Protein 3R1M (pdb70)

GO terms:
  GO:0042132 fructose 1,6-bisphosphate 1-phosphatase activity (F, EXP)
  GO:0004332 fructose-bisphosphate aldolase activity (F, EXP)
  GO:0000287 magnesium ion binding (F, IDA)
  GO:0042132 fructose 1,6-bisphosphate 1-phosphatase activity (F, IDA)
  GO:0004332 fructose-bisphosphate aldolase activity (F, IDA)
  GO:0006094 gluconeogenesis (P, IDA)

Radius of gyration: 19.5 Å; Cα contacts (8 Å, |Δi|>4): 869; chains: 1; bounding box: 44×58×61 Å

Nearest PDB structures (foldseek):
  3r1m-assembly1_A  TM=1.003E+00  e=3.500E-83  Sulfurisphaera tokodaii str. 7
  1umg-assembly1_A  TM=9.492E-01  e=1.542E-72  Sulfurisphaera tokodaii str. 7
  3t2e-assembly1_A  TM=9.556E-01  e=8.707E-57  Pyrobac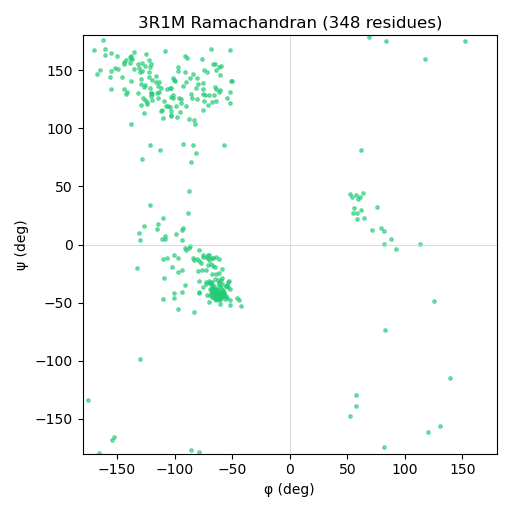ulum neutrophilum V24Sta
  3t2g-assembly1_A  TM=9.507E-01  e=6.247E-56  Pyrobaculum neutrophilum V24Sta
  3t2d-assembly1_A  TM=9.354E-01  e=4.214E-55  Pyrobaculum neutrophilum V24Sta

InterPro domains:
  IPR002803 Fructose-1,6-bisphosphatase, class V [MF_02067] (1-362)
  IPR002803 Fructose-1,6-bisphosphatase, class V [NF041126] (2-357)
  IPR002803 Fructose-1,6-bisphosphatase, class V [PF01950] (2-362)
  IPR002803 Fructose-1,6-bisphosphatase, class V [PIRSF015647] (1-371)
  IPR002803 Fructose-1,6-bisphosphatase, class V [PTHR38341] (1-368)
  IPR036076 Fructose-1,6-bisphosphatase, class V superfamily [SSF111249] (2-362)

Organism: Sulfurisphaera tokodaii (strain DSM 16993 / JCM 10545 / NBRC 100140 / 7) (NCBI:txid273063)

Sequence (356 aa):
MKTTISVIKADIGSLAGHHIVHPDTMAAANKVLASSAKEQGIILDYYITHVGDDLQLIMTHTRGELDTKVHETAWNAFKEAAKVAKDLGLYAAGQDLLSDSFSGNVRGLGPGVAEMEIEEERASEPIAIFMADKTEEPGAYNLPLYKMFADPFNTPGLVIDPTMHGGFKFEVLDVYQGEAVMLSSAPQEIYDLLALIGTPARYVIRRVYRNEDNLLAAVVSIERLNLIAGKYVGKDDPVMIVRLQHGLPALGEALEAFAFPHLVPGWMRGSHYGPLMPVSQRDAKATRFDGPPRLLGLGFNVKNGRLVGPTDLFDDPAFDETRRLANIVADYMRRHGPFMPHRLEPTEMEYTTLPLRFKK

B-factor: mean 19.35, std 9.27, range [8.63, 64.34]

Solvent-accessible surface area: 15408 Å² total; per-residue (Å²): 233,110,12,0,0,0,0,0,1,0,3,0,0,0,85,95,21,38,51,41,2,40,87,70,0,37,46,10,0,62,137,31,0,42,51,3,92,158,121,50,26,1,77,17,42,72,28,8,18,0,0,3,0,0,0,0,0,0,0,0,86,88,10,75,70,21,67,95,0,0,71,12,0,9,68,0,0,72,86,0,12,125,39,0,147,105,76,64,17,117,31,34,19,29,2,20,67,31,139,76,31,89,38,34,0,110,41,25,5,0,5,11,0,14,0,64,5,126,42,42,109,52,1,21,1,0,0,0,0,0,0,2,0,18,0,4,3,1,4,72,0,0,26,29,0,1,8,31,65,195,10,0,63,7,24,97,129,45,119,77,4,132,44,5,0,51,0,18,2,16,19,20,91,114,58,121,52,69,83,17,25,4,84,142,62,38,180,87,1,71,80,45,5,59,70,46,16,70,42,0,1,40,59,0,51,28,38,142,77,90,42,24,0,0,6,2,3,34,20,11,5,14,60,62,37,58,123,64,37,5,12,12,6,2,0,0,0,0,4,3,70,93,6,4,0,33,61,48,23,0,21,90,0,2,40,112,5,15,82,1,16,0,0,35,174,7,7,17,53,0,0,2,11,1,1,3,47,152,49,0,66,4,66,113,47,40,0,5,0,20,0,0,0,3,6,9,62,5,124,118,0,155,14,67,51,44,78,41,16,0,66,61,105,80,15,65,109,12,39,127,72,0,81,104,35,1,63,136,9,52,208,52,19,102,141,92,88,0,51,6,44,83,97,9,13,121,60,24,107,104,79,188,275,217,194,251

Secondary structure (DSSP, 8-state):
--EEEEEEEE---BBTTTTB--HHHHHHHHHHHHHHHHTTS-SEEEEEEETTEEEEEEEESS-TT-HHHHHHHHHHHHHHHHHHHHTT-BTTTTT--SSS--S-STTTS-EEEEEEE---SS-EEEEEEEESS-GGGGHHHHHHHHH-TTT-THHHH-TTTTT-EEEEEEETTTTEEEEEETTTTHHHHHHHHTSTTTEEEEEEEETTT--EEEEE----HHHHHTS--S----EEEEE-STTS--HHHHHHTTSS--EEEESGGG-EEEE-EEE-STT-S--GGG-S-EEEEEEEEEETTEEEEEEESS-SGGGHHHHHHHHHHHHHHHTTTT-TTTBPPHHHHTTSSTT-----

Foldseek 3Di:
DWKKKKKKKAQQFAAPPQWAQDVVLQVLLVVLVVVCCVVQVFVEWDWAAFARMTIIITMHQQDPQRQVVQVSNVVSSVRSLVVCVVVVGGCGHLQQQDPDDDSGCFLRRMWMWMDIGHQDVWWKKKKKWKFFFAQLVCVQLVCQQFANCVLFVCCVPPPLQVQTKWFWKAQLVVGDTDIDTPPVCVVVSCVASVVSVGIHGAWMARPPPRHTFKGKTHRACCVSVVADSAHSTMMMMGIADPNGGHPRSSVSSPLAFDWGAGQAPSWFTATEAEDFSVPSTADVSRDPMYMWMWMFIADPSYTHDTDGPCHDVSNVVNNVVRVVRRVVLCVCPCDPPGTPDPVSCVRYCVVVPDDD

Structure (mmCIF, N/CA/C/O backbone):
data_3R1M
#
_entry.id   3R1M
#
_cell.length_a   112.543
_cell.length_b   112.543
_cell.length_c   153.608
_cell.angle_alpha   90.00
_cell.angle_beta   90.00
_cell.angle_gamma   90.00
#
_symmetry.space_group_name_H-M   'I 4 2 2'
#
loop_
_entity.id
_entity.type
_entity.pdbx_description
1 polymer 'Putative uncharacterized protein ST0318'
2 non-polymer 1,3-DIHYDROXYACETONEPHOSPHATE
3 non-polymer 'MAGNESIUM ION'
4 non-polymer (4S)-2-METHYL-2,4-PENTANEDIOL
5 water water
#
loop_
_atom_site.group_PDB
_atom_site.id
_atom_site.type_symbol
_atom_site.label_atom_id
_atom_site.label_alt_id
_atom_site.label_comp_id
_atom_site.label_asym_id
_atom_site.label_entity_id
_atom_site.label_seq_id
_atom_site.pdbx_PDB_ins_code
_atom_site.Cartn_x
_atom_site.Cartn_y
_atom_site.Cartn_z
_atom_site.occupancy
_atom_site.B_iso_or_equiv
_atom_site.auth_seq_id
_atom_site.auth_comp_id
_atom_site.auth_asym_id
_atom_site.auth_atom_id
_atom_site.pdbx_PDB_model_num
ATOM 1 N N . MET A 1 2 ? 24.078 25.753 34.818 1.00 26.66 2 MET A N 1
ATOM 2 C CA . MET A 1 2 ? 24.695 27.006 35.394 1.00 26.68 2 MET A CA 1
ATOM 3 C C . MET A 1 2 ? 25.512 27.752 34.350 1.00 25.88 2 MET A C 1
ATOM 4 O O . MET A 1 2 ? 26.467 27.233 33.776 1.00 26.57 2 MET A O 1
ATOM 9 N N . LYS A 1 3 ? 25.138 28.988 34.114 1.00 24.67 3 LYS A N 1
ATOM 10 C CA . LYS A 1 3 ? 25.755 29.676 33.007 1.00 22.96 3 LYS A CA 1
ATOM 11 C C . LYS A 1 3 ? 26.363 30.960 33.512 1.00 21.97 3 LYS A C 1
ATOM 12 O O . LYS A 1 3 ? 26.047 31.411 34.606 1.00 22.21 3 LYS A O 1
ATOM 18 N N . THR A 1 4 ? 27.246 31.549 32.700 1.00 19.02 4 THR A N 1
ATOM 19 C CA . THR A 1 4 ? 27.818 32.853 32.994 1.00 17.78 4 THR A CA 1
ATOM 20 C C . THR A 1 4 ? 27.298 33.776 31.904 1.00 15.84 4 THR A C 1
ATOM 21 O O . THR A 1 4 ? 27.259 33.374 30.752 1.00 16.17 4 THR A O 1
ATOM 25 N N . THR A 1 5 ? 26.875 34.964 32.298 1.00 15.34 5 THR A N 1
ATOM 26 C CA . THR A 1 5 ? 26.488 35.978 31.321 1.00 15.34 5 THR A CA 1
ATOM 27 C C . THR A 1 5 ? 27.577 37.052 31.291 1.00 14.93 5 THR A C 1
ATOM 28 O O . THR A 1 5 ? 28.050 37.516 32.318 1.00 14.90 5 THR A O 1
ATOM 32 N N . ILE A 1 6 ? 27.966 37.414 30.065 1.00 14.43 6 ILE A N 1
ATOM 33 C CA . ILE A 1 6 ? 28.868 38.538 29.835 1.00 14.25 6 ILE A CA 1
ATOM 34 C C . ILE A 1 6 ? 28.001 39.653 29.275 1.00 13.37 6 ILE A C 1
ATOM 35 O O . ILE A 1 6 ? 27.350 39.446 28.246 1.00 14.72 6 ILE A O 1
ATOM 40 N N . SER A 1 7 ? 27.944 40.776 29.982 1.00 13.22 7 SER A N 1
ATOM 41 C CA . SER A 1 7 ? 27.134 41.912 29.544 1.00 13.94 7 SER A CA 1
ATOM 42 C C . SER A 1 7 ? 28.008 43.130 29.332 1.00 13.37 7 SER A C 1
ATOM 43 O O . SER A 1 7 ? 28.719 43.537 30.238 1.00 14.75 7 SER A O 1
ATOM 46 N N . VAL A 1 8 ? 27.959 43.720 28.135 1.00 13.25 8 VAL A N 1
ATOM 47 C CA . VAL A 1 8 ? 28.586 44.998 27.938 1.00 13.41 8 VAL A CA 1
ATOM 48 C C . VAL A 1 8 ? 27.471 46.014 27.718 1.00 13.24 8 VAL A C 1
ATOM 49 O O . VAL A 1 8 ? 26.713 45.914 26.759 1.00 13.62 8 VAL A O 1
ATOM 53 N N . ILE A 1 9 ? 27.358 46.942 28.654 1.00 13.05 9 ILE A N 1
ATOM 54 C CA . ILE A 1 9 ? 26.358 47.998 28.568 1.00 13.42 9 ILE A CA 1
ATOM 55 C C . ILE A 1 9 ? 27.121 49.314 28.562 1.00 13.13 9 ILE A C 1
ATOM 56 O O . ILE A 1 9 ? 27.993 49.536 29.404 1.00 12.46 9 ILE A O 1
ATOM 61 N N . LYS A 1 10 ? 26.784 50.176 27.598 1.00 13.37 10 LYS A N 1
ATOM 62 C CA . LYS A 1 10 ? 27.538 51.423 27.438 1.00 13.55 10 LYS A CA 1
ATOM 63 C C . LYS A 1 10 ? 26.603 52.602 27.177 1.00 12.71 10 LYS A C 1
ATOM 64 O O . LYS A 1 10 ? 25.463 52.431 26.735 1.00 13.59 10 LYS A O 1
ATOM 70 N N . ALA A 1 11 ? 27.112 53.802 27.437 1.00 13.14 11 ALA A N 1
ATOM 71 C CA . ALA A 1 11 ? 26.331 55.004 27.218 1.00 12.68 11 ALA A CA 1
ATOM 72 C C . ALA A 1 11 ? 27.245 56.204 27.225 1.00 13.09 11 ALA A C 1
ATOM 73 O O . ALA A 1 11 ? 28.234 56.219 27.938 1.00 13.77 11 ALA A O 1
ATOM 75 N N . ASP A 1 12 ? 26.851 57.227 26.477 1.00 13.78 12 ASP A N 1
ATOM 76 C CA . ASP A 1 12 ? 27.519 58.516 26.512 1.00 14.10 12 ASP A CA 1
ATOM 77 C C . ASP A 1 12 ? 26.811 59.315 27.592 1.00 15.05 12 ASP A C 1
ATOM 78 O O . ASP A 1 12 ? 25.599 59.550 27.475 1.00 15.71 12 ASP A O 1
ATOM 83 N N . ILE A 1 13 ? 27.556 59.705 28.618 1.00 13.94 13 ILE A N 1
ATOM 84 C CA . ILE A 1 13 ? 26.974 60.516 29.698 1.00 14.33 13 ILE A CA 1
ATOM 85 C C . ILE A 1 13 ? 27.588 61.918 29.758 1.00 14.67 13 ILE A C 1
ATOM 86 O O . ILE A 1 13 ? 27.445 62.660 30.742 1.00 15.63 13 ILE A O 1
ATOM 91 N N . GLY A 1 14 ? 28.242 62.303 28.661 1.00 14.56 14 GLY A N 1
ATOM 92 C CA . GLY A 1 14 ? 28.889 63.624 28.588 1.00 15.41 14 GLY A CA 1
ATOM 93 C C . GLY A 1 14 ? 30.395 63.481 28.422 1.00 14.68 14 GLY A C 1
ATOM 94 O O . GLY A 1 14 ? 30.973 62.447 28.749 1.00 14.72 14 GLY A O 1
ATOM 95 N N . SER A 1 15 ? 31.046 64.537 27.940 1.00 14.74 15 SER A N 1
ATOM 96 C CA . SER A 1 15 ? 32.463 64.414 27.618 1.00 13.83 15 SER A CA 1
ATOM 97 C C . SER A 1 15 ? 33.160 65.782 27.665 1.00 13.10 15 SER A C 1
ATOM 98 O O . SER A 1 15 ? 32.518 66.827 27.650 1.00 13.22 15 SER A O 1
ATOM 101 N N . LEU A 1 16 ? 34.479 65.740 27.702 1.00 13.00 16 LEU A N 1
ATOM 102 C CA . LEU A 1 16 ? 35.275 66.949 27.795 1.00 13.01 16 LEU A CA 1
ATOM 103 C C . LEU A 1 16 ? 35.539 67.568 26.420 1.00 13.45 16 LEU A C 1
ATOM 104 O O . LEU A 1 16 ? 36.001 66.866 25.505 1.00 14.72 16 LEU A O 1
ATOM 109 N N . ALA A 1 17 ? 35.269 68.871 26.303 1.00 13.56 17 ALA A N 1
ATOM 110 C CA . ALA A 1 17 ? 35.661 69.704 25.146 1.00 14.47 17 ALA A CA 1
ATOM 111 C C . ALA A 1 17 ? 34.909 69.455 23.854 1.00 14.61 17 ALA A C 1
ATOM 112 O O . ALA A 1 17 ? 35.283 69.991 22.817 1.00 16.85 17 ALA A O 1
ATOM 114 N N . GLY A 1 18 ? 33.800 68.712 23.928 1.00 13.33 18 GLY A N 1
ATOM 115 C CA . GLY A 1 18 ? 33.081 68.260 22.762 1.00 14.62 18 GLY A CA 1
ATOM 116 C C . GLY A 1 18 ? 32.842 66.783 22.930 1.00 14.32 18 GLY A C 1
ATOM 117 O O . GLY A 1 18 ? 32.848 66.284 24.058 1.00 14.39 18 GLY A O 1
ATOM 118 N N . HIS A 1 19 ? 32.645 66.079 21.822 1.00 12.94 19 HIS A N 1
ATOM 119 C CA . HIS A 1 19 ? 32.356 64.630 21.864 1.00 12.94 19 HIS A CA 1
ATOM 120 C C . HIS A 1 19 ? 33.675 63.830 21.879 1.00 12.24 19 HIS A C 1
ATOM 121 O O . HIS A 1 19 ? 33.846 62.847 21.142 1.00 14.92 19 HIS A O 1
ATOM 128 N N . HIS A 1 20 ? 34.606 64.260 22.711 1.00 12.24 20 HIS A N 1
ATOM 129 C CA . HIS A 1 20 ? 36.007 63.875 22.578 1.00 12.43 20 HIS A CA 1
ATOM 130 C C . HIS A 1 20 ? 36.423 62.708 23.468 1.00 12.85 20 HIS A C 1
ATOM 131 O O . HIS A 1 20 ? 36.958 61.699 22.982 1.00 11.75 20 HIS A O 1
ATOM 138 N N . ILE A 1 21 ? 36.209 62.831 24.776 1.00 12.58 21 ILE A N 1
ATOM 139 C CA . ILE A 1 21 ? 36.674 61.809 25.710 1.00 12.91 21 ILE A CA 1
ATOM 140 C C . ILE A 1 21 ? 35.847 61.848 26.997 1.00 13.46 21 ILE A C 1
ATOM 141 O O . ILE A 1 21 ? 35.399 62.916 27.427 1.00 13.75 21 ILE A O 1
ATOM 146 N N . VAL A 1 22 ? 35.621 60.657 27.550 1.00 12.46 22 VAL A N 1
ATOM 147 C CA . VAL A 1 22 ? 35.044 60.505 28.888 1.00 13.49 22 VAL A CA 1
ATOM 148 C C . VAL A 1 22 ? 35.999 61.083 29.928 1.00 14.29 22 VAL A C 1
ATOM 149 O O . VAL A 1 22 ? 37.196 60.828 29.904 1.00 15.17 22 VAL A O 1
ATOM 153 N N . HIS A 1 23 ? 35.465 61.880 30.860 1.00 14.52 23 HIS A N 1
ATOM 154 C CA . HIS A 1 23 ? 36.268 62.414 31.952 1.00 15.50 23 HIS A CA 1
ATOM 155 C C . HIS A 1 23 ? 36.418 61.367 33.052 1.00 16.17 23 HIS A C 1
ATOM 156 O O . HIS A 1 23 ? 35.434 60.709 33.415 1.00 16.24 23 HIS A O 1
ATOM 163 N N . PRO A 1 24 ? 37.628 61.191 33.577 1.00 16.95 24 PRO A N 1
ATOM 164 C CA . PRO A 1 24 ? 37.865 60.167 34.597 1.00 17.35 24 PRO A CA 1
ATOM 165 C C . PRO A 1 24 ? 36.939 60.250 35.821 1.00 17.68 24 PRO A C 1
ATOM 166 O O . PRO A 1 24 ? 36.579 59.201 36.366 1.00 16.97 24 PRO A O 1
ATOM 170 N N . ASP A 1 25 ? 36.563 61.455 36.247 1.00 17.00 25 ASP A N 1
ATOM 171 C CA . ASP A 1 25 ? 35.717 61.560 37.459 1.00 17.33 25 ASP A CA 1
ATOM 172 C C . ASP A 1 25 ? 34.371 60.874 37.228 1.00 17.51 25 ASP A C 1
ATOM 173 O O . ASP A 1 25 ? 33.746 60.375 38.183 1.00 17.77 25 ASP A O 1
ATOM 178 N N . THR A 1 26 ? 33.879 60.869 35.987 1.00 16.02 26 THR A N 1
ATOM 179 C CA . THR A 1 26 ? 32.603 60.209 35.694 1.00 16.39 26 THR A CA 1
ATOM 180 C C . THR A 1 26 ? 32.738 58.686 35.734 1.00 17.09 26 THR A C 1
ATOM 181 O O . THR A 1 26 ? 31.802 57.989 36.139 1.00 16.76 26 THR A O 1
ATOM 185 N N . MET A 1 27 ? 33.893 58.160 35.320 1.00 16.49 27 MET A N 1
ATOM 186 C CA . MET A 1 27 ? 34.161 56.730 35.443 1.00 17.77 27 MET A CA 1
ATOM 187 C C . MET A 1 27 ? 34.263 56.307 36.904 1.00 17.91 27 MET A C 1
ATOM 188 O O . MET A 1 27 ? 33.795 55.227 37.257 1.00 17.84 27 MET A O 1
ATOM 193 N N . ALA A 1 28 ? 34.843 57.164 37.739 1.00 17.76 28 ALA A N 1
ATOM 194 C CA . ALA A 1 28 ? 34.985 56.844 39.163 1.00 17.56 28 ALA A CA 1
ATOM 195 C C . ALA A 1 28 ? 33.595 56.764 39.787 1.00 17.13 28 ALA A C 1
ATOM 196 O O . ALA A 1 28 ? 33.335 55.897 40.640 1.00 18.04 28 ALA A O 1
ATOM 198 N N . ALA A 1 29 ? 32.679 57.609 39.327 1.00 17.27 29 ALA A N 1
ATOM 199 C CA . ALA A 1 29 ? 31.294 57.557 39.838 1.00 17.27 29 ALA A CA 1
ATOM 200 C C . ALA A 1 29 ? 30.601 56.262 39.458 1.00 17.77 29 ALA A C 1
ATOM 201 O O . ALA A 1 29 ? 29.908 55.645 40.285 1.00 18.19 29 ALA A O 1
ATOM 203 N N . ALA A 1 30 ? 30.757 55.818 38.209 1.00 16.40 30 ALA A N 1
ATOM 204 C CA . ALA A 1 30 ? 30.202 54.565 37.758 1.00 17.06 30 ALA A CA 1
ATOM 205 C C . ALA A 1 30 ? 30.807 53.408 38.517 1.00 17.51 30 ALA A C 1
ATOM 206 O O . ALA A 1 30 ? 30.109 52.432 38.853 1.00 18.23 30 ALA A O 1
ATOM 208 N N . ASN A 1 31 ? 32.110 53.498 38.771 1.00 18.06 31 ASN A N 1
ATOM 209 C CA . ASN A 1 31 ? 32.821 52.471 39.507 1.00 19.39 31 ASN A CA 1
ATOM 210 C C . ASN A 1 31 ? 32.235 52.225 40.894 1.00 20.02 31 ASN A C 1
ATOM 211 O O . ASN A 1 31 ? 32.155 51.082 41.332 1.00 19.92 31 ASN A O 1
ATOM 216 N N . LYS A 1 32 ? 31.862 53.303 41.581 1.00 20.73 32 LYS A N 1
ATOM 217 C CA . LYS A 1 32 ? 31.291 53.152 42.924 1.00 21.60 32 LYS A CA 1
ATOM 218 C C . LYS A 1 32 ? 30.048 52.293 42.879 1.00 20.96 32 LYS A C 1
ATOM 219 O O . LYS A 1 32 ? 29.864 51.399 43.709 1.00 21.69 32 LYS A O 1
ATOM 225 N N . VAL A 1 33 ? 29.194 52.533 41.897 1.00 20.04 33 VAL A N 1
ATOM 226 C CA . VAL A 1 33 ? 27.979 51.740 41.736 1.00 18.89 33 VAL A CA 1
ATOM 227 C C . VAL A 1 33 ? 28.287 50.281 41.432 1.00 19.47 33 VAL A C 1
ATOM 228 O O . VAL A 1 33 ? 27.703 49.374 42.019 1.00 19.55 33 VAL A O 1
ATOM 232 N N . LEU A 1 34 ? 29.182 50.021 40.491 1.00 19.02 34 LEU A N 1
ATOM 233 C CA . LEU A 1 34 ? 29.472 48.644 40.179 1.00 18.35 34 LEU A CA 1
ATOM 234 C C . LEU A 1 34 ? 30.210 47.933 41.320 1.00 17.93 34 LEU A C 1
ATOM 235 O O . LEU A 1 34 ? 30.011 46.733 41.516 1.00 18.87 34 LEU A O 1
ATOM 240 N N . ALA A 1 35 ? 31.045 48.666 42.045 1.00 19.20 35 ALA A N 1
ATOM 241 C CA . ALA A 1 35 ? 31.735 48.103 43.211 1.00 19.86 35 ALA A CA 1
ATOM 242 C C . ALA A 1 35 ? 30.698 47.613 44.209 1.00 20.55 35 ALA A C 1
ATOM 243 O O . ALA A 1 35 ? 30.802 46.508 44.722 1.00 21.03 35 ALA A O 1
ATOM 245 N N . SER A 1 36 ? 29.675 48.419 44.451 1.00 21.80 36 SER A N 1
ATOM 246 C CA A SER A 1 36 ? 28.610 48.021 45.373 0.50 22.03 36 SER A CA 1
ATOM 247 C CA B SER A 1 36 ? 28.621 48.015 45.373 0.50 22.34 36 SER A CA 1
ATOM 248 C C . SER A 1 36 ? 27.857 46.798 44.855 1.00 22.55 36 SER A C 1
ATOM 249 O O . SER A 1 36 ? 27.598 45.852 45.602 1.00 22.22 36 SER A O 1
ATOM 254 N N . ALA A 1 37 ? 27.512 46.795 43.564 1.00 21.64 37 ALA A N 1
ATOM 255 C CA . ALA A 1 37 ? 26.811 45.662 42.977 1.00 21.74 37 ALA A CA 1
ATOM 256 C C . ALA A 1 37 ? 27.626 44.378 43.112 1.00 21.99 37 ALA A C 1
ATOM 257 O O . ALA A 1 37 ? 27.056 43.293 43.308 1.00 22.08 37 ALA A O 1
ATOM 259 N N . LYS A 1 38 ? 28.950 44.487 42.965 1.00 21.76 38 LYS A N 1
ATOM 260 C CA . LYS A 1 38 ? 29.829 43.324 43.068 1.00 22.14 38 LYS A CA 1
ATOM 261 C C . LYS A 1 38 ? 29.868 42.836 44.524 1.00 23.72 38 LYS A C 1
ATOM 262 O O . LYS A 1 38 ? 29.771 41.636 44.781 1.00 23.37 38 LYS A O 1
ATOM 268 N N . GLU A 1 39 ? 29.976 43.778 45.454 1.00 25.02 39 GLU A N 1
ATOM 269 C CA . GLU A 1 39 ? 29.956 43.444 46.883 1.00 27.48 39 GLU A CA 1
ATOM 270 C C . GLU A 1 39 ? 28.655 42.732 47.264 1.00 28.00 39 GLU A C 1
ATOM 271 O O . GLU A 1 39 ? 28.669 41.768 48.030 1.00 28.89 39 GLU A O 1
ATOM 277 N N . GLN A 1 40 ? 27.536 43.181 46.705 1.00 28.40 40 GLN A N 1
ATOM 278 C CA . GLN A 1 40 ? 26.233 42.571 46.975 1.00 28.42 40 GLN A CA 1
ATOM 279 C C . GLN A 1 40 ? 26.007 41.237 46.268 1.00 28.08 40 GLN A C 1
ATOM 280 O O . GLN A 1 40 ? 25.033 40.534 46.543 1.00 29.27 40 GLN A O 1
ATOM 286 N N . GLY A 1 41 ? 26.896 40.871 45.359 1.00 26.37 41 GLY A N 1
ATOM 287 C CA . GLY A 1 41 ? 26.722 39.630 44.631 1.00 24.74 41 GLY A CA 1
ATOM 288 C C . GLY A 1 41 ? 25.778 39.702 43.444 1.00 23.53 41 GLY A C 1
ATOM 289 O O . GLY A 1 41 ? 25.426 38.677 42.893 1.00 23.49 41 GLY A O 1
ATOM 290 N N . ILE A 1 42 ? 25.383 40.914 43.031 1.00 22.21 42 ILE A N 1
ATOM 291 C CA . ILE A 1 42 ? 24.552 41.084 41.831 1.00 21.53 42 ILE A CA 1
ATOM 292 C C . ILE A 1 42 ? 25.343 40.703 40.581 1.00 19.80 42 ILE A C 1
ATOM 293 O O . ILE A 1 42 ? 24.837 40.024 39.681 1.00 19.04 42 ILE A O 1
ATOM 298 N N . ILE A 1 43 ? 26.580 41.192 40.530 1.00 19.90 43 ILE A N 1
ATOM 299 C CA . ILE A 1 43 ? 27.514 40.803 39.489 1.00 18.53 43 ILE A CA 1
ATOM 300 C C . ILE A 1 43 ? 28.741 40.182 40.132 1.00 18.58 43 ILE A C 1
ATOM 301 O O . ILE A 1 43 ? 29.034 40.452 41.304 1.00 19.76 43 ILE A O 1
ATOM 306 N N . LEU A 1 44 ? 29.429 39.344 39.378 1.00 17.53 44 LEU A N 1
ATOM 307 C CA . LEU A 1 44 ? 30.600 38.617 39.846 1.00 17.69 44 LEU A CA 1
ATOM 308 C C . LEU A 1 44 ? 31.892 39.400 39.586 1.00 17.23 44 LEU A C 1
ATOM 309 O O . LEU A 1 44 ? 32.818 39.373 40.384 1.00 18.41 44 LEU A O 1
ATOM 314 N N . ASP A 1 45 ? 31.940 40.124 38.472 1.00 16.38 45 ASP A N 1
ATOM 315 C CA . ASP A 1 45 ? 33.133 40.927 38.197 1.00 15.01 45 ASP A CA 1
ATOM 316 C C . ASP A 1 45 ? 32.789 42.012 37.175 1.00 14.69 45 ASP A C 1
ATOM 317 O O . ASP A 1 45 ? 31.725 41.995 36.567 1.00 14.22 45 ASP A O 1
ATOM 322 N N . TYR A 1 46 ? 33.686 42.982 36.995 1.00 14.60 46 TYR A N 1
ATOM 323 C CA . TYR A 1 46 ? 33.419 44.016 36.000 1.00 14.36 46 TYR A CA 1
ATOM 324 C C . TYR A 1 46 ? 34.724 44.679 35.642 1.00 14.90 46 TYR A C 1
ATOM 325 O O . TYR A 1 46 ? 35.722 44.537 36.355 1.00 15.20 46 TYR A O 1
ATOM 334 N N . TYR A 1 47 ? 34.697 45.384 34.500 1.00 14.37 47 TYR A N 1
ATOM 335 C CA . TYR A 1 47 ? 35.798 46.250 34.067 1.00 13.49 47 TYR A CA 1
ATOM 336 C C . TYR A 1 47 ? 35.133 47.477 33.447 1.00 13.09 47 TYR A C 1
ATOM 337 O O . TYR A 1 47 ? 34.203 47.332 32.638 1.00 13.74 47 TYR A O 1
ATOM 346 N N . ILE A 1 48 ? 35.582 48.661 33.850 1.00 12.87 48 ILE A N 1
ATOM 347 C CA . ILE A 1 48 ? 35.039 49.922 33.325 1.00 13.83 48 ILE A CA 1
ATOM 348 C C . ILE A 1 48 ? 36.110 50.600 32.476 1.00 13.22 48 ILE A C 1
ATOM 349 O O . ILE A 1 48 ? 37.273 50.725 32.880 1.00 13.94 48 ILE A O 1
ATOM 354 N N . THR A 1 49 ? 35.688 51.073 31.307 1.00 12.90 49 THR A N 1
ATOM 355 C CA . THR A 1 49 ? 36.600 51.881 30.503 1.00 12.63 49 THR A CA 1
ATOM 356 C C . THR A 1 49 ? 35.791 52.831 29.624 1.00 13.55 49 THR A C 1
ATOM 357 O O . THR A 1 49 ? 34.601 53.044 29.883 1.00 12.77 49 THR A O 1
ATOM 361 N N . HIS A 1 50 ? 36.431 53.434 28.613 1.00 13.08 50 HIS A N 1
ATOM 362 C CA . HIS A 1 50 ? 35.702 54.254 27.656 1.00 12.44 50 HIS A CA 1
ATOM 363 C C . HIS A 1 50 ? 36.324 54.025 26.274 1.00 12.33 50 HIS A C 1
ATOM 364 O O . HIS A 1 50 ? 37.474 53.590 26.158 1.00 12.23 50 HIS A O 1
ATOM 371 N N . VAL A 1 51 ? 35.545 54.333 25.247 1.00 11.58 51 VAL A N 1
ATOM 372 C CA . VAL A 1 51 ? 36.112 54.580 23.904 1.00 11.36 51 VAL A CA 1
ATOM 373 C C . VAL A 1 51 ? 35.520 55.921 23.470 1.00 11.61 51 VAL A C 1
ATOM 374 O O . VAL A 1 51 ? 34.294 56.093 23.388 1.00 11.63 51 VAL A O 1
ATOM 378 N N . GLY A 1 52 ? 36.382 56.905 23.216 1.00 10.91 52 GLY A N 1
ATOM 379 C CA . GLY A 1 52 ? 35.893 58.237 22.913 1.00 11.92 52 GLY A CA 1
ATOM 380 C C . GLY A 1 52 ? 35.018 58.735 24.060 1.00 12.15 52 GLY A C 1
ATOM 381 O O . GLY A 1 52 ? 35.437 58.693 25.223 1.00 12.75 52 GLY A O 1
ATOM 382 N N . ASP A 1 53 ? 33.825 59.212 23.725 1.00 12.86 53 ASP A N 1
ATOM 383 C CA . ASP A 1 53 ? 32.877 59.734 24.727 1.00 11.83 53 ASP A CA 1
ATOM 384 C C . ASP A 1 53 ? 31.887 58.683 25.249 1.00 13.00 53 ASP A C 1
ATOM 385 O O . ASP A 1 53 ? 30.919 59.047 25.918 1.00 14.14 53 ASP A O 1
ATOM 390 N N . ASP A 1 54 ? 32.165 57.407 24.995 1.00 12.53 54 ASP A N 1
ATOM 391 C CA . ASP A 1 54 ? 31.253 56.336 25.445 1.00 12.40 54 ASP A CA 1
ATOM 392 C C . ASP A 1 54 ? 31.813 55.557 26.604 1.00 13.28 54 ASP A C 1
ATOM 393 O O . ASP A 1 54 ? 32.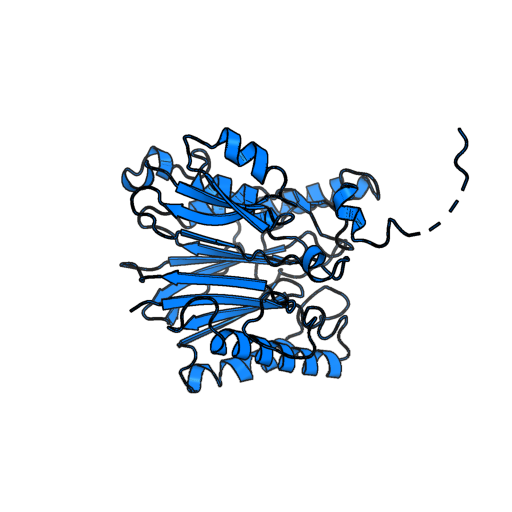867 54.922 26.518 1.00 12.61 54 ASP A O 1
ATOM 398 N N . LEU A 1 55 ? 31.063 55.608 27.709 1.00 13.41 55 LEU A N 1
ATOM 399 C CA . LEU A 1 55 ? 31.463 54.960 28.951 1.00 13.76 55 LEU A CA 1
ATOM 400 C C . LEU A 1 55 ? 31.014 53.482 28.905 1.00 13.04 55 LEU A C 1
ATOM 401 O O . LEU A 1 55 ? 29.837 53.178 28.659 1.00 13.94 55 LEU A O 1
ATOM 406 N N . GLN A 1 56 ? 31.965 52.570 29.125 1.00 11.51 56 GLN A N 1
ATOM 407 C CA . GLN A 1 56 ? 31.766 51.135 28.921 1.00 12.73 56 GLN A CA 1
ATOM 408 C C . GLN A 1 56 ? 31.713 50.377 30.248 1.00 12.51 56 GLN A C 1
ATOM 409 O O . GLN A 1 56 ? 32.654 50.455 31.050 1.00 13.87 56 GLN A O 1
ATOM 415 N N . LEU A 1 57 ? 30.611 49.648 30.456 1.00 12.61 57 LEU A N 1
ATOM 416 C CA . LEU A 1 57 ? 30.498 48.746 31.619 1.00 13.02 57 LEU A CA 1
ATOM 417 C C . LEU A 1 57 ? 30.531 47.284 31.157 1.00 12.84 57 LEU A C 1
ATOM 418 O O . LEU A 1 57 ? 29.565 46.801 30.550 1.00 13.97 57 LEU A O 1
ATOM 423 N N . ILE A 1 58 ? 31.633 46.584 31.435 1.00 13.16 58 ILE A N 1
ATOM 424 C CA . ILE A 1 58 ? 31.788 45.185 31.067 1.00 13.81 58 ILE A CA 1
ATOM 425 C C . ILE A 1 58 ? 31.569 44.372 32.358 1.00 13.73 58 ILE A C 1
ATOM 426 O O . ILE A 1 58 ? 32.297 44.540 33.324 1.00 14.60 58 ILE A O 1
ATOM 431 N N . MET A 1 59 ? 30.508 43.572 32.377 1.00 14.42 59 MET A N 1
ATOM 432 C CA . MET A 1 59 ? 30.116 42.873 33.623 1.00 14.69 59 MET A CA 1
ATOM 433 C C . MET A 1 59 ? 29.921 41.396 33.384 1.00 14.40 59 MET A C 1
ATOM 434 O O . MET A 1 59 ? 29.378 40.994 32.361 1.00 15.02 59 MET A O 1
ATOM 439 N N . THR A 1 60 ? 30.330 40.575 34.361 1.00 13.99 60 THR A N 1
ATOM 440 C CA . THR A 1 60 ? 29.997 39.159 34.317 1.00 14.75 60 THR A CA 1
ATOM 441 C C . THR A 1 60 ? 29.108 38.860 35.527 1.00 14.15 60 THR A C 1
ATOM 442 O O . THR A 1 60 ? 29.281 39.448 36.580 1.00 14.65 60 THR A O 1
ATOM 446 N N . HIS A 1 61 ? 28.168 37.958 35.306 1.00 14.78 61 HIS A N 1
ATOM 447 C CA . HIS A 1 61 ? 27.169 37.672 36.342 1.00 14.56 61 HIS A CA 1
ATOM 448 C C . HIS A 1 61 ? 26.459 36.387 35.993 1.00 15.09 61 HIS A C 1
ATOM 449 O O . HIS A 1 61 ? 26.756 35.741 35.007 1.00 14.56 61 HIS A O 1
ATOM 456 N N . THR A 1 62 ? 25.503 35.969 36.831 1.00 15.89 62 THR A N 1
ATOM 457 C CA . THR A 1 62 ? 24.789 34.731 36.544 1.00 16.15 62 THR A CA 1
ATOM 458 C C . THR A 1 62 ? 23.286 34.956 36.414 1.00 17.00 62 THR A C 1
ATOM 459 O O . THR A 1 62 ? 22.469 34.071 36.740 1.00 16.76 62 THR A O 1
ATOM 463 N N . ARG A 1 63 ? 22.918 36.116 35.894 1.00 15.92 63 ARG A N 1
ATOM 464 C CA . ARG A 1 63 ? 21.515 36.558 35.906 1.00 15.98 63 ARG A CA 1
ATOM 465 C C . ARG A 1 63 ? 20.860 36.589 34.526 1.00 15.96 63 ARG A C 1
ATOM 466 O O . ARG A 1 63 ? 19.721 37.012 34.396 1.00 16.71 63 ARG A O 1
ATOM 474 N N . GLY A 1 64 ? 21.574 36.130 33.497 1.00 16.22 64 GLY A N 1
ATOM 475 C CA . GLY A 1 64 ? 20.983 35.957 32.174 1.00 16.16 64 GLY A CA 1
ATOM 476 C C . GLY A 1 64 ? 20.963 37.234 31.348 1.00 16.02 64 GLY A C 1
ATOM 477 O O . GLY A 1 64 ? 21.282 38.300 31.847 1.00 16.24 64 GLY A O 1
ATOM 478 N N . GLU A 1 65 ? 20.527 37.101 30.105 1.00 16.72 65 GLU A N 1
ATOM 479 C CA . GLU A 1 65 ? 20.386 38.253 29.193 1.00 18.24 65 GLU A CA 1
ATOM 480 C C . GLU A 1 65 ? 19.160 39.094 29.577 1.00 19.41 65 GLU A C 1
ATOM 481 O O . GLU A 1 65 ? 18.165 38.560 30.120 1.00 19.95 65 GLU A O 1
ATOM 487 N N . LEU A 1 66 ? 19.217 40.400 29.320 1.00 19.55 66 LEU A N 1
ATOM 488 C CA . LEU A 1 66 ? 18.086 41.294 29.610 1.00 20.14 66 LEU A CA 1
ATOM 489 C C . LEU A 1 66 ? 17.588 41.153 31.056 1.00 20.09 66 LEU A C 1
ATOM 490 O O . LEU A 1 66 ? 16.363 41.146 31.309 1.00 20.64 66 LEU A O 1
ATOM 495 N N . ASP A 1 67 ? 18.522 41.075 31.997 1.00 18.51 67 ASP A N 1
ATOM 496 C CA . ASP A 1 67 ? 18.180 41.036 33.417 1.00 18.25 67 ASP A CA 1
ATOM 497 C C . ASP A 1 67 ? 17.890 42.431 33.929 1.00 18.84 67 ASP A C 1
ATOM 498 O O . ASP A 1 67 ? 18.699 43.345 33.815 1.00 18.04 67 ASP A O 1
ATOM 503 N N . THR A 1 68 ? 16.720 42.614 34.522 1.00 18.68 68 THR A N 1
ATOM 504 C CA . THR A 1 68 ? 16.345 43.914 35.031 1.00 18.67 68 THR A CA 1
ATOM 505 C C . THR A 1 68 ? 17.330 44.484 36.054 1.00 18.97 68 THR A C 1
ATOM 506 O O . THR A 1 68 ? 17.679 45.661 36.003 1.00 18.58 68 THR A O 1
ATOM 510 N N . LYS A 1 69 ? 17.786 43.672 37.000 1.00 18.06 69 LYS A N 1
ATOM 511 C CA . LYS A 1 69 ? 18.663 44.176 38.024 1.00 17.85 69 LYS A CA 1
ATOM 512 C C . LYS A 1 69 ? 20.056 44.565 37.463 1.00 17.36 69 LYS A C 1
ATOM 513 O O . LYS A 1 69 ? 20.639 45.564 37.901 1.00 17.70 69 LYS A O 1
ATOM 519 N N . VAL A 1 70 ? 20.596 43.766 36.550 1.00 16.82 70 VAL A N 1
ATOM 520 C CA . VAL A 1 70 ? 21.885 44.123 35.926 1.00 16.28 70 VAL A CA 1
ATOM 521 C C . VAL A 1 70 ? 21.717 45.407 35.111 1.00 16.74 70 VAL A C 1
ATOM 522 O O . VAL A 1 70 ? 22.528 46.335 35.213 1.00 16.99 70 VAL A O 1
ATOM 526 N N . HIS A 1 71 ? 20.649 45.474 34.337 1.00 16.99 71 HIS A N 1
ATOM 527 C CA . HIS A 1 71 ? 20.416 46.675 33.556 1.00 17.29 71 HIS A CA 1
ATOM 528 C C . HIS A 1 71 ? 20.174 47.883 34.444 1.00 17.77 71 HIS A C 1
ATOM 529 O O . HIS A 1 71 ? 20.619 48.992 34.131 1.00 18.29 71 HIS A O 1
ATOM 536 N N . GLU A 1 72 ? 19.462 47.713 35.562 1.00 17.78 72 GLU A N 1
ATOM 537 C CA . GLU A 1 72 ? 19.228 48.836 36.445 1.00 17.72 72 GLU A CA 1
ATOM 538 C C . GLU A 1 72 ? 20.509 49.293 37.163 1.00 17.43 72 GLU A C 1
ATOM 539 O O . GLU A 1 72 ? 20.710 50.483 37.453 1.00 17.97 72 GLU A O 1
ATOM 545 N N . THR A 1 73 ? 21.386 48.338 37.456 1.00 17.71 73 THR A N 1
ATOM 546 C CA . THR A 1 73 ? 22.697 48.668 38.000 1.00 17.87 73 THR A CA 1
ATOM 547 C C . THR A 1 73 ? 23.469 49.541 36.994 1.00 16.45 73 THR A C 1
ATOM 548 O O . THR A 1 73 ? 24.054 50.532 37.370 1.00 16.76 73 THR A O 1
ATOM 552 N N . ALA A 1 74 ? 23.442 49.141 35.733 1.00 16.42 74 ALA A N 1
ATOM 553 C CA . ALA A 1 74 ? 24.122 49.936 34.692 1.00 15.62 74 ALA A CA 1
ATOM 554 C C . ALA A 1 74 ? 23.497 51.321 34.601 1.00 16.57 74 ALA A C 1
ATOM 555 O O . ALA A 1 74 ? 24.214 52.332 34.599 1.00 16.10 74 ALA A O 1
ATOM 557 N N . TRP A 1 75 ? 22.165 51.379 34.562 1.00 16.73 75 TRP A N 1
ATOM 558 C CA . TRP A 1 75 ? 21.458 52.649 34.516 1.00 17.07 75 TRP A CA 1
ATOM 559 C C . TRP A 1 75 ? 21.872 53.554 35.663 1.00 17.19 75 TRP A C 1
ATOM 560 O O . TRP A 1 75 ? 22.143 54.745 35.458 1.00 17.79 75 TRP A O 1
ATOM 571 N N . ASN A 1 76 ? 21.933 53.011 36.884 1.00 17.92 76 ASN A N 1
ATOM 572 C CA . ASN A 1 76 ? 22.305 53.816 38.024 1.00 18.85 76 ASN A CA 1
ATOM 573 C C . ASN A 1 76 ? 23.747 54.321 37.941 1.00 18.00 76 ASN A C 1
ATOM 574 O O . ASN A 1 76 ? 24.051 55.457 38.324 1.00 17.89 76 ASN A O 1
ATOM 579 N N . ALA A 1 77 ? 24.639 53.456 37.452 1.00 17.48 77 ALA A N 1
ATOM 580 C CA . ALA A 1 77 ? 26.028 53.845 37.250 1.00 17.09 77 ALA A CA 1
ATOM 581 C C . ALA A 1 77 ? 26.097 54.997 36.238 1.00 16.41 77 ALA A C 1
ATOM 582 O O . ALA A 1 77 ? 26.808 55.978 36.458 1.00 16.87 77 ALA A O 1
ATOM 584 N N . PHE A 1 78 ? 25.337 54.884 35.157 1.00 16.13 78 PHE A N 1
ATOM 585 C CA . PHE A 1 78 ? 25.278 55.979 34.172 1.00 15.85 78 PHE A CA 1
ATOM 586 C C . PHE A 1 78 ? 24.710 57.261 34.779 1.00 16.62 78 PHE A C 1
ATOM 587 O O . PHE A 1 78 ? 25.197 58.363 34.517 1.00 17.08 78 PHE A O 1
ATOM 595 N N . LYS A 1 79 ? 23.653 57.134 35.578 1.00 17.05 79 LYS A N 1
ATOM 596 C CA . LYS A 1 79 ? 23.073 58.312 36.207 1.00 17.31 79 LYS A CA 1
ATOM 597 C C . LYS A 1 79 ? 24.054 59.003 37.155 1.00 16.57 79 LYS A C 1
ATOM 598 O O . LYS A 1 79 ? 24.132 60.236 37.184 1.00 17.04 79 LYS A O 1
ATOM 604 N N . GLU A 1 80 ? 24.806 58.230 37.931 1.00 16.59 80 GLU A N 1
ATOM 605 C CA . GLU A 1 80 ? 25.784 58.833 38.841 1.00 17.49 80 GLU A CA 1
ATOM 606 C C . GLU A 1 80 ? 26.911 59.506 38.049 1.00 17.53 80 GLU A C 1
ATOM 607 O O . GLU A 1 80 ? 27.394 60.582 38.411 1.00 18.81 80 GLU A O 1
ATOM 613 N N . ALA A 1 81 ? 27.319 58.847 36.964 1.00 17.01 81 ALA A N 1
ATOM 614 C CA . ALA A 1 81 ? 28.352 59.404 36.074 1.00 16.34 81 ALA A CA 1
ATOM 615 C C . ALA A 1 81 ? 27.840 60.682 35.428 1.00 16.34 81 ALA A C 1
ATOM 616 O O . ALA A 1 81 ? 28.585 61.657 35.319 1.00 16.07 81 ALA A O 1
ATOM 618 N N . ALA A 1 82 ? 26.578 60.705 35.007 1.00 16.49 82 ALA A N 1
ATOM 619 C CA . ALA A 1 82 ? 26.008 61.892 34.372 1.00 17.16 82 ALA A CA 1
ATOM 620 C C . ALA A 1 82 ? 25.886 63.045 35.360 1.00 18.07 82 ALA A C 1
ATOM 621 O O . ALA A 1 82 ? 26.045 64.207 34.995 1.00 17.91 82 ALA A O 1
ATOM 623 N N . LYS A 1 83 ? 25.578 62.734 36.619 1.00 18.51 83 LYS A N 1
ATOM 624 C CA . LYS A 1 83 ? 25.517 63.787 37.632 1.00 19.76 83 LYS A CA 1
ATOM 625 C C . LYS A 1 83 ? 26.880 64.467 37.803 1.00 19.08 83 LYS A C 1
ATOM 626 O O . LYS A 1 83 ? 26.974 65.707 37.882 1.00 19.18 83 LYS A O 1
ATOM 632 N N . VAL A 1 84 ? 27.940 63.667 37.836 1.00 18.57 84 VAL A N 1
ATOM 633 C CA . VAL A 1 84 ? 29.287 64.223 37.901 1.00 17.26 84 VAL A CA 1
ATOM 634 C C . VAL A 1 84 ? 29.585 65.031 36.628 1.00 17.47 84 VAL A C 1
ATOM 635 O O . VAL A 1 84 ? 30.169 66.102 36.693 1.00 17.40 84 VAL A O 1
ATOM 639 N N . ALA A 1 85 ? 29.155 64.522 35.480 1.00 16.64 85 ALA A N 1
ATOM 640 C CA . ALA A 1 85 ? 29.349 65.242 34.213 1.00 16.67 85 ALA A CA 1
ATOM 641 C C . ALA A 1 85 ? 28.688 66.623 34.250 1.00 16.64 85 ALA A C 1
ATOM 642 O O . ALA A 1 85 ? 29.276 67.636 33.847 1.00 16.13 85 ALA A O 1
ATOM 644 N N . LYS A 1 86 ? 27.479 66.672 34.780 1.00 17.76 86 LYS A N 1
ATOM 645 C CA . LYS A 1 86 ? 26.743 67.921 34.880 1.00 18.77 86 LYS A CA 1
ATOM 646 C C . LYS A 1 86 ? 27.408 68.886 35.884 1.00 18.81 86 LYS A C 1
ATOM 647 O O . LYS A 1 86 ? 27.533 70.084 35.605 1.00 18.58 86 LYS A O 1
ATOM 653 N N . ASP A 1 87 ? 27.855 68.360 37.025 1.00 19.19 87 ASP A N 1
ATOM 654 C CA . ASP A 1 87 ? 28.570 69.152 38.022 1.00 20.56 87 ASP A CA 1
ATOM 655 C C . ASP A 1 87 ? 29.871 69.726 37.459 1.00 20.23 87 ASP A C 1
ATOM 656 O O . ASP A 1 87 ? 30.287 70.815 37.846 1.00 20.80 87 ASP A O 1
ATOM 661 N N . LEU A 1 88 ? 30.502 68.991 36.539 1.00 19.88 88 LEU A N 1
ATOM 662 C CA . LEU A 1 88 ? 31.735 69.437 35.869 1.00 19.32 88 LEU A CA 1
ATOM 663 C C . LEU A 1 88 ? 31.454 70.285 34.630 1.00 19.39 88 LEU A C 1
ATOM 664 O O . LEU A 1 88 ? 32.391 70.698 33.912 1.00 20.35 88 LEU A O 1
ATOM 669 N N . GLY A 1 89 ? 30.188 70.493 34.310 1.00 17.52 89 GLY A N 1
ATOM 670 C CA . GLY A 1 89 ? 29.838 71.273 33.128 1.00 17.51 89 GLY A CA 1
ATOM 671 C C . GLY A 1 89 ? 30.349 70.634 31.840 1.00 16.83 89 GLY A C 1
ATOM 672 O O . GLY A 1 89 ? 30.646 71.342 30.861 1.00 18.18 89 GLY A O 1
ATOM 673 N N . LEU A 1 90 ? 30.460 69.316 31.835 1.00 17.53 90 LEU A N 1
ATOM 674 C CA . LEU A 1 90 ? 30.867 68.619 30.613 1.00 16.63 90 LEU A CA 1
ATOM 675 C C . LEU A 1 90 ? 29.876 68.833 29.469 1.00 17.15 90 LEU A C 1
ATOM 676 O O . LEU A 1 90 ? 28.671 69.098 29.656 1.00 17.51 90 LEU A O 1
ATOM 681 N N . TYR A 1 91 ? 30.386 68.756 28.238 1.00 16.32 91 TYR A N 1
ATOM 682 C CA . TYR A 1 91 ? 29.520 68.825 27.089 1.00 16.26 91 TYR A CA 1
ATOM 683 C C . TYR A 1 91 ? 28.569 67.620 27.016 1.00 16.12 91 TYR A C 1
ATOM 684 O O . TYR A 1 91 ? 28.994 66.471 27.215 1.00 15.86 91 TYR A O 1
ATOM 693 N N . ALA A 1 92 ? 27.287 67.877 26.726 1.00 15.92 92 ALA A N 1
ATOM 694 C CA . ALA A 1 92 ? 26.290 66.824 26.495 1.00 16.59 92 ALA A CA 1
ATOM 695 C C . ALA A 1 92 ? 26.124 65.904 27.706 1.00 17.45 92 ALA A C 1
ATOM 696 O O . ALA A 1 92 ? 25.997 64.678 27.559 1.00 17.80 92 ALA A O 1
ATOM 698 N N . ALA A 1 93 ? 26.152 66.488 28.902 1.00 17.66 93 ALA A N 1
ATOM 699 C CA . ALA A 1 93 ? 25.945 65.702 30.113 1.00 18.50 93 ALA A CA 1
ATOM 700 C C . ALA A 1 93 ? 24.661 64.878 30.003 1.00 18.20 93 ALA A C 1
ATOM 701 O O . ALA A 1 93 ? 23.608 65.400 29.623 1.00 19.53 93 ALA A O 1
ATOM 703 N N . GLY A 1 94 ? 24.748 63.581 30.314 1.00 18.33 94 GLY A N 1
ATOM 704 C CA . GLY A 1 94 ? 23.610 62.672 30.134 1.00 18.34 94 GLY A CA 1
ATOM 705 C C . GLY A 1 94 ? 23.120 62.424 28.718 1.00 19.06 94 GLY A C 1
ATOM 706 O O . GLY A 1 94 ? 21.985 62.003 28.519 1.00 19.78 94 GLY A O 1
ATOM 707 N N . GLN A 1 95 ? 23.988 62.635 27.722 1.00 18.64 95 GLN A N 1
ATOM 708 C CA . GLN A 1 95 ? 23.595 62.532 26.310 1.00 18.99 95 GLN A CA 1
ATOM 709 C C . GLN A 1 95 ? 22.698 61.358 25.952 1.00 19.71 95 GLN A C 1
ATOM 710 O O . GLN A 1 95 ? 21.649 61.539 25.320 1.00 20.78 95 GLN A O 1
ATOM 716 N N . ASP A 1 96 ? 23.116 60.150 26.319 1.00 20.20 96 ASP A N 1
ATOM 717 C CA . ASP A 1 96 ? 22.423 58.952 25.845 1.00 21.35 96 ASP A CA 1
ATOM 718 C C . ASP A 1 96 ? 21.358 58.482 26.823 1.00 22.60 96 ASP A C 1
ATOM 719 O O . ASP A 1 96 ? 20.761 57.428 26.618 1.00 23.98 96 ASP A O 1
ATOM 724 N N . LEU A 1 97 ? 21.142 59.229 27.891 1.00 23.54 97 LEU A N 1
ATOM 725 C CA . LEU A 1 97 ? 20.109 58.842 28.848 1.00 24.52 97 LEU A CA 1
ATOM 726 C C . LEU A 1 97 ? 18.840 59.554 28.418 1.00 26.17 97 LEU A C 1
ATOM 727 O O . LEU A 1 97 ? 18.568 60.666 28.862 1.00 25.93 97 LEU A O 1
ATOM 732 N N . LEU A 1 98 ? 18.107 58.912 27.511 1.00 28.31 98 LEU A N 1
ATOM 733 C CA . LEU A 1 98 ? 16.966 59.534 26.836 1.00 30.92 98 LEU A CA 1
ATOM 734 C C . LEU A 1 98 ? 15.722 59.548 27.714 1.00 32.81 98 LEU A C 1
ATOM 735 O O . LEU A 1 98 ? 14.891 60.452 27.608 1.00 33.74 98 LEU A O 1
ATOM 740 N N . SER A 1 99 ? 15.594 58.538 28.566 1.00 34.73 99 SER A N 1
ATOM 741 C CA . SER A 1 99 ? 14.488 58.477 29.515 1.00 36.94 99 SER A CA 1
ATOM 742 C C . SER A 1 99 ? 14.839 59.129 30.844 1.00 37.62 99 SER A C 1
ATOM 743 O O . SER A 1 99 ? 15.989 59.118 31.281 1.00 37.98 99 SER A O 1
ATOM 746 N N . ASP A 1 100 ? 13.832 59.702 31.488 1.00 38.78 100 ASP A N 1
ATOM 747 C CA . ASP A 1 100 ? 14.005 60.287 32.803 1.00 39.89 100 ASP A CA 1
ATOM 748 C C . ASP A 1 100 ? 14.152 59.169 33.818 1.00 39.88 100 ASP A C 1
ATOM 749 O O . ASP A 1 100 ? 14.867 59.303 34.812 1.00 40.61 100 ASP A O 1
ATOM 754 N N . SER A 1 101 ? 13.479 58.052 33.557 1.00 39.30 101 SER A N 1
ATOM 755 C CA . SER A 1 101 ? 13.511 56.933 34.488 1.00 38.50 101 SER A CA 1
ATOM 756 C C . SER A 1 101 ? 13.718 55.591 33.792 1.00 37.34 101 SER A C 1
ATOM 757 O O . SER A 1 101 ? 13.564 55.451 32.573 1.00 37.22 101 SER A O 1
ATOM 760 N N . PHE A 1 102 ? 14.056 54.599 34.598 1.00 36.22 102 PHE A N 1
ATOM 761 C CA . PHE A 1 102 ? 14.383 53.279 34.104 1.00 34.58 102 PHE A CA 1
ATOM 762 C C . PHE A 1 102 ? 13.185 52.363 34.304 1.00 34.37 102 PHE A C 1
ATOM 763 O O . PHE A 1 102 ? 12.484 52.478 35.307 1.00 34.35 102 PHE A O 1
ATOM 771 N N . SER A 1 103 ? 12.947 51.464 33.352 1.00 33.87 103 SER A N 1
ATOM 772 C CA . SER A 1 103 ? 12.052 50.332 33.601 1.00 33.66 103 SER A CA 1
ATOM 773 C C . SER A 1 103 ? 12.363 49.153 32.688 1.00 32.46 103 SER A C 1
ATOM 774 O O . SER A 1 103 ? 12.569 49.309 31.475 1.00 32.36 103 SER A O 1
ATOM 777 N N . GLY A 1 104 ? 12.417 47.971 33.293 1.00 31.09 104 GLY A N 1
ATOM 778 C CA . GLY A 1 104 ? 12.600 46.742 32.546 1.00 29.22 104 GLY A CA 1
ATOM 779 C C . GLY A 1 104 ? 14.054 46.480 32.224 1.00 28.64 104 GLY A C 1
ATOM 780 O O . GLY A 1 104 ? 14.679 45.598 32.806 1.00 27.97 104 GLY A O 1
ATOM 781 N N . ASN A 1 105 ? 14.584 47.249 31.275 1.00 27.52 105 ASN A N 1
ATOM 782 C CA . ASN A 1 105 ? 15.983 47.109 30.870 1.00 27.24 105 ASN A CA 1
ATOM 783 C C . ASN A 1 105 ? 16.383 48.373 30.117 1.00 27.20 105 ASN A C 1
ATOM 784 O O . ASN A 1 105 ? 15.542 49.241 29.907 1.00 26.00 105 ASN A O 1
ATOM 789 N N . VAL A 1 106 ? 17.651 48.495 29.731 1.00 27.26 106 VAL A N 1
ATOM 790 C CA . VAL A 1 106 ? 18.114 49.755 29.134 1.00 27.98 106 VAL A CA 1
ATOM 791 C C . VAL A 1 106 ? 17.737 49.935 27.676 1.00 28.86 106 VAL A C 1
ATOM 792 O O . VAL A 1 106 ? 17.861 51.043 27.150 1.00 28.44 106 VAL A O 1
ATOM 796 N N . ARG A 1 107 ? 17.307 48.862 27.014 1.00 30.11 107 ARG A N 1
ATOM 797 C CA . ARG A 1 107 ? 17.038 48.910 25.580 1.00 31.63 107 ARG A CA 1
ATOM 798 C C . ARG A 1 107 ? 15.898 49.862 25.305 1.00 31.84 107 ARG A C 1
ATOM 799 O O . ARG A 1 107 ? 14.812 49.695 25.844 1.00 33.13 107 ARG A O 1
ATOM 807 N N . GLY A 1 108 ? 16.143 50.862 24.462 1.00 31.83 108 GLY A N 1
ATOM 808 C CA . GLY A 1 108 ? 15.117 51.861 24.176 1.00 30.77 108 GLY A CA 1
ATOM 809 C C . GLY A 1 108 ? 15.200 53.067 25.088 1.00 30.04 108 GLY A C 1
ATOM 810 O O . GLY A 1 108 ? 14.443 54.026 24.918 1.00 30.59 108 GLY A O 1
ATOM 811 N N . LEU A 1 109 ? 16.119 53.033 26.055 1.00 28.17 109 LEU A N 1
ATOM 812 C CA . LEU A 1 109 ? 16.321 54.151 26.973 1.00 26.41 109 LEU A CA 1
ATOM 813 C C . LEU A 1 109 ? 17.526 54.999 26.559 1.00 24.97 109 LEU A C 1
ATOM 814 O O . LEU A 1 109 ? 17.743 56.086 27.121 1.00 25.02 109 LEU A O 1
ATOM 819 N N . GLY A 1 110 ? 18.292 54.499 25.586 1.00 22.81 110 GLY A N 1
ATOM 820 C CA . GLY A 1 110 ? 19.511 55.188 25.138 1.00 20.77 110 GLY A CA 1
ATOM 821 C C . GLY A 1 110 ? 20.812 54.375 25.169 1.00 19.55 110 GLY A C 1
ATOM 822 O O . GLY A 1 110 ? 21.561 54.380 24.204 1.00 20.13 110 GLY A O 1
ATOM 823 N N . PRO A 1 111 ? 21.101 53.689 26.285 1.00 18.20 111 PRO A N 1
ATOM 824 C CA . PRO A 1 111 ? 22.324 52.867 26.369 1.00 17.39 111 PRO A CA 1
ATOM 825 C C . PRO A 1 111 ? 22.319 51.716 25.387 1.00 16.80 111 PRO A C 1
ATOM 826 O O . PRO A 1 111 ? 21.244 51.185 25.047 1.00 18.05 111 PRO A O 1
ATOM 830 N N . GLY A 1 112 ? 23.507 51.310 24.929 1.00 14.91 112 GLY A N 1
ATOM 831 C CA . GLY A 1 112 ? 23.632 50.148 24.071 1.00 14.85 112 GLY A CA 1
ATOM 832 C C . GLY A 1 112 ? 24.008 48.936 24.892 1.00 14.30 112 GLY A C 1
ATOM 833 O O . GLY A 1 112 ? 24.642 49.061 25.934 1.00 14.16 112 GLY A O 1
ATOM 834 N N . VAL A 1 113 ? 23.621 47.769 24.410 1.00 15.35 113 VAL A N 1
ATOM 835 C CA . VAL A 1 113 ? 23.914 46.543 25.145 1.00 16.15 113 VAL A CA 1
ATOM 836 C C . VAL A 1 113 ? 24.231 45.400 24.201 1.00 15.37 113 VAL A C 1
ATOM 837 O O . VAL A 1 113 ? 23.539 45.176 23.206 1.00 14.77 113 VAL A O 1
ATOM 841 N N . ALA A 1 114 ? 25.309 44.678 24.519 1.00 14.54 114 ALA A N 1
ATOM 842 C CA . ALA A 1 114 ? 25.588 43.397 23.891 1.00 15.01 114 ALA A CA 1
ATOM 843 C C . ALA A 1 114 ? 25.800 42.415 25.025 1.00 15.11 114 ALA A C 1
ATOM 844 O O . ALA A 1 114 ? 26.627 42.671 25.904 1.00 15.73 114 ALA A O 1
ATOM 846 N N . GLU A 1 115 ? 25.062 41.309 25.027 1.00 15.21 115 GLU A N 1
ATOM 847 C CA . GLU A 1 115 ? 25.260 40.350 26.118 1.00 15.55 115 GLU A CA 1
ATOM 848 C C . GLU A 1 115 ? 24.992 38.945 25.634 1.00 14.42 115 GLU A C 1
ATOM 849 O O . GLU A 1 115 ? 24.239 38.720 24.682 1.00 14.79 115 GLU A O 1
ATOM 855 N N . MET A 1 116 ? 25.678 37.996 26.272 1.00 14.92 116 MET A N 1
ATOM 856 C CA . MET A 1 116 ? 25.498 36.589 25.925 1.00 15.24 116 MET A CA 1
ATOM 857 C C . MET A 1 116 ? 25.564 35.764 27.195 1.00 15.39 116 MET A C 1
ATOM 858 O O . MET A 1 116 ? 26.479 35.906 27.987 1.00 15.47 116 MET A O 1
ATOM 863 N N . GLU A 1 117 ? 24.556 34.912 27.372 1.00 16.34 117 GLU A N 1
ATOM 864 C CA . GLU A 1 117 ? 24.589 33.911 28.427 1.00 17.03 117 GLU A CA 1
ATOM 865 C C . GLU A 1 117 ? 25.121 32.622 27.847 1.00 16.45 117 GLU A C 1
ATOM 866 O O . GLU A 1 117 ? 24.566 32.088 26.890 1.00 18.38 117 GLU A O 1
ATOM 872 N N . ILE A 1 118 ? 26.208 32.117 28.413 1.00 16.37 118 ILE A N 1
ATOM 873 C CA . ILE A 1 118 ? 26.896 30.990 27.833 1.00 16.92 118 ILE A CA 1
ATOM 874 C C . ILE A 1 118 ? 27.273 29.959 28.881 1.00 16.97 118 ILE A C 1
ATOM 875 O O . ILE A 1 118 ? 27.280 30.249 30.080 1.00 16.34 118 ILE A O 1
ATOM 880 N N A GLU A 1 119 ? 27.623 28.768 28.412 0.50 17.40 119 GLU A N 1
ATOM 881 N N B GLU A 1 119 ? 27.637 28.772 28.411 0.50 17.41 119 GLU A N 1
ATOM 882 C CA A GLU A 1 119 ? 28.328 27.813 29.253 0.50 18.18 119 GLU A CA 1
ATOM 883 C CA B GLU A 1 119 ? 28.328 27.812 29.259 0.50 18.18 119 GLU A CA 1
ATOM 884 C C A GLU A 1 119 ? 29.819 27.990 29.003 0.50 18.02 119 GLU A C 1
ATOM 885 C C B GLU A 1 119 ? 29.826 27.949 29.012 0.50 18.03 119 GLU A C 1
ATOM 886 O O A GLU A 1 119 ? 30.288 27.780 27.878 0.50 17.87 119 GLU A O 1
ATOM 887 O O B GLU A 1 119 ? 30.304 27.695 27.897 0.50 17.89 119 GLU A O 1
ATOM 898 N N . GLU A 1 120 ? 30.564 28.375 30.033 1.00 18.25 120 GLU A N 1
ATOM 899 C CA . GLU A 1 120 ? 32.016 28.558 29.866 1.00 18.70 120 GLU A CA 1
ATOM 900 C C . GLU A 1 120 ? 32.645 27.286 29.318 1.00 19.34 120 GLU A C 1
ATOM 901 O O . GLU A 1 120 ? 32.404 26.179 29.833 1.00 19.69 120 GLU A O 1
ATOM 907 N N . ARG A 1 121 ? 33.456 27.425 28.280 1.00 17.99 121 ARG A N 1
ATOM 908 C CA . ARG A 1 121 ? 34.126 26.302 27.651 1.00 16.64 121 ARG A CA 1
ATOM 909 C C . ARG A 1 121 ? 35.343 25.852 28.462 1.00 17.17 121 ARG A C 1
ATOM 910 O O . ARG A 1 121 ? 35.610 26.429 29.503 1.00 18.16 121 ARG A O 1
ATOM 918 N N . ALA A 1 122 ? 36.075 24.843 27.985 1.00 18.66 122 ALA A N 1
ATOM 919 C CA . ALA A 1 122 ? 37.216 24.318 28.755 1.00 19.97 122 ALA A CA 1
ATOM 920 C C . ALA A 1 122 ? 38.130 25.482 29.140 1.00 20.05 122 ALA A C 1
ATOM 921 O O . ALA A 1 122 ? 38.675 25.524 30.239 1.00 21.29 122 ALA A O 1
ATOM 923 N N . SER A 1 123 ? 38.280 26.434 28.220 1.00 18.45 123 SER A N 1
ATOM 924 C CA . SER A 1 123 ? 38.727 27.782 28.571 1.00 17.14 123 SER A CA 1
ATOM 925 C C . SER A 1 123 ? 37.851 28.716 27.728 1.00 15.21 123 SER A C 1
ATOM 926 O O . SER A 1 123 ? 37.331 28.291 26.694 1.00 14.80 123 SER A O 1
ATOM 929 N N . GLU A 1 124 ? 37.698 29.959 28.177 1.00 14.84 124 GLU A N 1
ATOM 930 C CA . GLU A 1 124 ? 36.736 30.884 27.573 1.00 13.58 124 GLU A CA 1
ATOM 931 C C . GLU A 1 124 ? 37.432 32.204 27.232 1.00 13.25 124 GLU A C 1
ATOM 932 O O . GLU A 1 124 ? 37.209 33.223 27.894 1.00 13.52 124 GLU A O 1
ATOM 938 N N . PRO A 1 125 ? 38.257 32.176 26.163 1.00 12.73 125 PRO A N 1
ATOM 939 C CA . PRO A 1 125 ? 38.853 33.459 25.683 1.00 12.60 125 PRO A CA 1
ATOM 940 C C . PRO A 1 125 ? 37.831 34.221 24.844 1.00 11.34 125 PRO A C 1
ATOM 941 O O . PRO A 1 125 ? 37.119 33.602 24.051 1.00 11.86 125 PRO A O 1
ATOM 945 N N . ILE A 1 126 ? 37.766 35.540 25.040 1.00 11.32 126 ILE A N 1
ATOM 946 C CA . ILE A 1 126 ? 36.835 36.372 24.286 1.00 11.06 126 ILE A CA 1
ATOM 947 C C . ILE A 1 126 ? 37.548 37.658 23.898 1.00 10.74 126 ILE A C 1
ATOM 948 O O . ILE A 1 126 ? 38.562 38.050 24.482 1.00 11.67 126 ILE A O 1
ATOM 953 N N . ALA A 1 127 ? 36.975 38.318 22.895 1.00 11.15 127 ALA A N 1
ATOM 954 C CA . ALA A 1 127 ? 37.388 39.687 22.587 1.00 11.18 127 ALA A CA 1
ATOM 955 C C . ALA A 1 127 ? 36.153 40.561 22.601 1.00 10.83 127 ALA A C 1
ATOM 956 O O . ALA A 1 127 ? 35.087 40.184 22.091 1.00 12.01 127 ALA A O 1
ATOM 958 N N . ILE A 1 128 ? 36.287 41.723 23.201 1.00 11.00 128 ILE A N 1
ATOM 959 C CA . ILE A 1 128 ? 35.212 42.693 23.248 1.00 11.17 128 ILE A CA 1
ATOM 960 C C . ILE A 1 128 ? 35.664 43.920 22.442 1.00 10.91 128 ILE A C 1
ATOM 961 O O . ILE A 1 128 ? 36.754 44.479 22.695 1.00 11.37 128 ILE A O 1
ATOM 966 N N . PHE A 1 129 ? 34.840 44.316 21.480 1.00 11.04 129 PHE A N 1
ATOM 967 C CA . PHE A 1 129 ? 35.153 45.460 20.602 1.00 11.23 129 PHE A CA 1
ATOM 968 C C . PHE A 1 129 ? 34.172 46.586 20.879 1.00 11.81 129 PHE A C 1
ATOM 969 O O . PHE A 1 129 ? 32.957 46.352 21.017 1.00 12.59 129 PHE A O 1
ATOM 977 N N . MET A 1 130 ? 34.688 47.792 21.063 1.00 10.26 130 MET A N 1
ATOM 978 C CA . MET A 1 130 ? 33.849 48.933 21.381 1.00 11.16 130 MET A CA 1
ATOM 979 C C . MET A 1 130 ? 34.244 50.080 20.463 1.00 10.97 130 MET A C 1
ATOM 980 O O . MET A 1 130 ? 35.434 50.404 20.364 1.00 11.20 130 MET A O 1
ATOM 985 N N . ALA A 1 131 ? 33.261 50.695 19.820 1.00 11.19 131 ALA A N 1
ATOM 986 C CA . ALA A 1 131 ? 33.567 51.715 18.798 1.00 10.72 131 ALA A CA 1
ATOM 987 C C . ALA A 1 131 ? 32.928 53.032 19.129 1.00 11.58 131 ALA A C 1
ATOM 988 O O . ALA A 1 131 ? 31.864 53.084 19.767 1.00 12.29 131 ALA A O 1
ATOM 990 N N . ASP A 1 132 ? 33.592 54.119 18.734 1.00 10.62 132 ASP A N 1
ATOM 991 C CA . ASP A 1 132 ? 33.018 55.439 18.870 1.00 11.14 132 ASP A CA 1
ATOM 992 C C . ASP A 1 132 ? 32.960 56.080 17.490 1.00 11.48 132 ASP A C 1
ATOM 993 O O . ASP A 1 132 ? 33.862 55.900 16.657 1.00 11.70 132 ASP A O 1
ATOM 998 N N . LYS A 1 133 ? 31.897 56.849 17.296 1.00 10.39 133 LYS A N 1
ATOM 999 C CA . LYS A 1 133 ? 31.606 57.622 16.075 1.00 10.76 133 LYS A CA 1
ATOM 1000 C C . LYS A 1 133 ? 31.113 56.781 14.913 1.00 11.65 133 LYS A C 1
ATOM 1001 O O . LYS A 1 133 ? 31.332 57.117 13.744 1.00 11.92 133 LYS A O 1
ATOM 1007 N N . THR A 1 134 ? 30.390 55.709 15.212 1.00 11.00 134 THR A N 1
ATOM 1008 C CA . THR A 1 134 ? 29.794 54.914 14.162 1.00 12.19 134 THR A CA 1
ATOM 1009 C C . THR A 1 134 ? 28.547 54.175 14.681 1.00 13.08 134 THR A C 1
ATOM 1010 O O . THR A 1 134 ? 28.045 54.476 15.774 1.00 13.49 134 THR A O 1
ATOM 1014 N N . GLU A 1 135 ? 28.069 53.229 13.884 1.00 14.31 135 GLU A N 1
ATOM 1015 C CA A GLU A 1 135 ? 26.830 52.546 14.224 0.50 15.32 135 GLU A CA 1
ATOM 1016 C CA B GLU A 1 135 ? 26.792 52.534 14.059 0.50 15.00 135 GLU A CA 1
ATOM 1017 C C . GLU A 1 135 ? 27.035 51.034 14.143 1.00 14.94 135 GLU A C 1
ATOM 1018 O O . GLU A 1 135 ? 28.067 50.555 13.692 1.00 14.60 135 GLU A O 1
ATOM 1029 N N . PRO A 1 136 ? 26.047 50.257 14.636 1.00 14.84 136 PRO A N 1
ATOM 1030 C CA . PRO A 1 136 ? 26.237 48.804 14.729 1.00 14.69 136 PRO A CA 1
ATOM 1031 C C . PRO A 1 136 ? 26.620 48.115 13.422 1.00 14.35 136 PRO A C 1
ATOM 1032 O O . PRO A 1 136 ? 27.400 47.159 13.444 1.00 12.96 136 PRO A O 1
ATOM 1036 N N . GLY A 1 137 ? 26.074 48.586 12.295 1.00 13.21 137 GLY A N 1
ATOM 1037 C CA . GLY A 1 137 ? 26.400 47.984 11.014 1.00 13.65 137 GLY A CA 1
ATOM 1038 C C . GLY A 1 137 ? 27.874 48.082 10.662 1.00 12.76 137 GLY A C 1
ATOM 1039 O O . GLY A 1 137 ? 28.331 47.393 9.747 1.00 13.41 137 GLY A O 1
ATOM 1040 N N . ALA A 1 138 ? 28.634 48.896 11.389 1.00 12.79 138 ALA A N 1
ATOM 1041 C CA . ALA A 1 138 ? 30.092 48.930 11.192 1.00 12.50 138 ALA A CA 1
ATOM 1042 C C . ALA A 1 138 ? 30.740 47.566 11.436 1.00 12.52 138 ALA A C 1
ATOM 1043 O O . ALA A 1 138 ? 31.867 47.318 10.987 1.00 12.43 138 ALA A O 1
ATOM 1045 N N . TYR A 1 139 ? 30.056 46.684 12.177 1.00 11.11 139 TYR A N 1
ATOM 1046 C CA . TYR A 1 139 ? 30.629 45.378 12.440 1.00 11.15 139 TYR A CA 1
ATOM 1047 C C . TYR A 1 139 ? 30.230 44.335 11.383 1.00 10.37 139 TYR A C 1
ATOM 1048 O O . TYR A 1 139 ? 30.693 43.186 11.428 1.00 10.47 139 TYR A O 1
ATOM 1057 N N . ASN A 1 140 ? 29.384 44.709 10.417 1.00 11.07 140 ASN A N 1
ATOM 1058 C CA . ASN A 1 140 ? 28.936 43.723 9.423 1.00 10.78 140 ASN A CA 1
ATOM 1059 C C . ASN A 1 140 ? 30.075 43.137 8.606 1.00 10.99 140 ASN A C 1
ATOM 1060 O O . ASN A 1 140 ? 30.199 41.913 8.451 1.00 11.05 140 ASN A O 1
ATOM 1065 N N . LEU A 1 141 ? 30.911 44.013 8.037 1.00 10.99 141 LEU A N 1
ATOM 1066 C CA . LEU A 1 141 ? 32.009 43.516 7.210 1.00 10.66 141 LEU A CA 1
ATOM 1067 C C . LEU A 1 141 ? 33.010 42.697 8.060 1.00 10.02 141 LEU A C 1
ATOM 1068 O O . LEU A 1 141 ? 33.399 41.598 7.662 1.00 10.45 141 LEU A O 1
ATOM 1073 N N . PRO A 1 142 ? 33.412 43.222 9.227 1.00 10.02 142 PRO A N 1
ATOM 1074 C CA . PRO A 1 142 ? 34.309 42.383 10.044 1.00 10.53 142 PRO A CA 1
ATOM 1075 C C . PRO A 1 142 ? 33.717 41.027 10.448 1.00 10.65 142 PRO A C 1
ATOM 1076 O O . PRO A 1 142 ? 34.443 40.033 10.411 1.00 10.35 142 PRO A O 1
ATOM 1080 N N . LEU A 1 143 ? 32.451 40.997 10.845 1.00 10.76 143 LEU A N 1
ATOM 1081 C CA . LEU A 1 143 ? 31.859 39.700 11.228 1.00 11.12 143 LEU A CA 1
ATOM 1082 C C . LEU A 1 143 ? 31.709 38.741 10.060 1.00 11.80 143 LEU A C 1
ATOM 1083 O O . LEU A 1 143 ? 31.942 37.530 10.206 1.00 11.96 143 LEU A O 1
ATOM 1088 N N . TYR A 1 144 ? 31.343 39.267 8.888 1.00 11.57 144 TYR A N 1
ATOM 1089 C CA . TYR A 1 144 ? 31.348 38.452 7.689 1.00 12.16 144 TYR A CA 1
ATOM 1090 C C . TYR A 1 144 ? 32.733 37.855 7.487 1.00 12.16 144 TYR A C 1
ATOM 1091 O O . TYR A 1 144 ? 32.888 36.670 7.222 1.00 12.36 144 TYR A O 1
ATOM 1100 N N . LYS A 1 145 ? 33.769 38.680 7.618 1.00 10.92 145 LYS A N 1
ATOM 1101 C CA . LYS A 1 145 ? 35.109 38.148 7.394 1.00 11.88 145 LYS A CA 1
ATOM 1102 C C . LYS A 1 145 ? 35.500 37.104 8.423 1.00 11.61 145 LYS A C 1
ATOM 1103 O O . LYS A 1 145 ? 35.978 36.021 8.044 1.00 11.53 145 LYS A O 1
ATOM 1109 N N . MET A 1 146 ? 35.241 37.400 9.695 1.00 11.74 146 MET A N 1
ATOM 1110 C CA . MET A 1 146 ? 35.641 36.477 10.779 1.00 12.33 146 MET A CA 1
ATOM 1111 C C . MET A 1 146 ? 34.996 35.116 10.636 1.00 12.36 146 MET A C 1
ATOM 1112 O O . MET A 1 146 ? 35.657 34.074 10.882 1.00 12.09 146 MET A O 1
ATOM 1117 N N . PHE A 1 147 ? 33.709 35.126 10.272 1.00 12.14 147 PHE A N 1
ATOM 1118 C CA . PHE A 1 147 ? 32.924 33.900 10.364 1.00 12.51 147 PHE A CA 1
ATOM 1119 C C . PHE A 1 147 ? 32.612 33.238 9.055 1.00 13.63 147 PHE A C 1
ATOM 1120 O O . PHE A 1 147 ? 32.136 32.090 9.049 1.00 13.78 147 PHE A O 1
ATOM 1128 N N . ALA A 1 148 ? 32.857 33.913 7.929 1.00 12.79 148 ALA A N 1
ATOM 1129 C CA . ALA A 1 148 ? 32.489 33.322 6.647 1.00 12.76 148 ALA A CA 1
ATOM 1130 C C . ALA A 1 148 ? 33.568 33.380 5.571 1.00 13.10 148 ALA A C 1
ATOM 1131 O O . ALA A 1 148 ? 33.499 32.640 4.599 1.00 14.59 148 ALA A O 1
ATOM 1133 N N . ASP A 1 149 ? 34.550 34.278 5.708 1.00 12.25 149 ASP A N 1
ATOM 1134 C CA . ASP A 1 149 ? 35.511 34.461 4.617 1.00 12.79 149 ASP A CA 1
ATOM 1135 C C . ASP A 1 149 ? 36.761 33.639 4.829 1.00 12.73 149 ASP A C 1
ATOM 1136 O O . ASP A 1 149 ? 37.533 33.911 5.752 1.00 12.15 149 ASP A O 1
ATOM 1141 N N . PRO A 1 150 ? 36.992 32.645 3.960 1.00 12.96 150 PRO A N 1
ATOM 1142 C CA . PRO A 1 150 ? 38.141 31.761 4.143 1.00 12.50 150 PRO A CA 1
ATOM 1143 C C . PRO A 1 150 ? 39.491 32.438 3.852 1.00 12.98 150 PRO A C 1
ATOM 1144 O O . PRO A 1 150 ? 40.532 31.815 4.092 1.00 13.73 150 PRO A O 1
ATOM 1148 N N . PHE A 1 151 ? 39.459 33.658 3.295 1.00 12.09 151 PHE A N 1
ATOM 1149 C CA . PHE A 1 151 ? 40.693 34.460 3.124 1.00 11.98 151 PHE A CA 1
ATOM 1150 C C . PHE A 1 151 ? 41.014 35.225 4.399 1.00 11.99 151 PHE A C 1
ATOM 1151 O O . PHE A 1 151 ? 42.103 35.805 4.510 1.00 12.58 151 PHE A O 1
ATOM 1159 N N . ASN A 1 152 ? 40.062 35.256 5.334 1.00 11.65 152 ASN A N 1
ATOM 1160 C CA . ASN A 1 152 ? 40.292 35.844 6.650 1.00 10.91 152 ASN A CA 1
ATOM 1161 C C . ASN A 1 152 ? 40.574 34.787 7.707 1.00 11.26 152 ASN A C 1
ATOM 1162 O O . ASN A 1 152 ? 41.511 34.938 8.518 1.00 11.17 152 ASN A O 1
ATOM 1167 N N . THR A 1 153 ? 39.740 33.730 7.682 1.00 10.64 153 THR A N 1
ATOM 1168 C CA . THR A 1 153 ? 39.698 32.704 8.738 1.00 11.19 153 THR A CA 1
ATOM 1169 C C . THR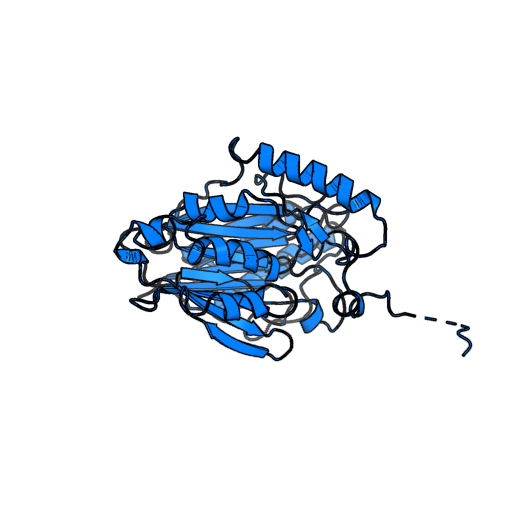 A 1 153 ? 39.999 31.364 8.091 1.00 11.32 153 THR A C 1
ATOM 1170 O O . THR A 1 153 ? 39.074 30.633 7.650 1.00 11.84 153 THR A O 1
ATOM 1174 N N . PRO A 1 154 ? 41.284 31.027 7.944 1.00 10.98 154 PRO A N 1
ATOM 1175 C CA . PRO A 1 154 ? 41.601 29.776 7.235 1.00 11.59 154 PRO A CA 1
ATOM 1176 C C . PRO A 1 154 ? 41.136 28.532 8.027 1.00 12.08 154 PRO A C 1
ATOM 1177 O O . PRO A 1 154 ? 41.086 27.443 7.457 1.00 12.02 154 PRO A O 1
ATOM 1181 N N . GLY A 1 155 ? 40.760 28.721 9.286 1.00 12.05 155 GLY A N 1
ATOM 1182 C CA . GLY A 1 155 ? 40.135 27.602 10.020 1.00 13.13 155 GLY A CA 1
ATOM 1183 C C . GLY A 1 155 ? 38.946 27.026 9.269 1.00 13.88 155 GLY A C 1
ATOM 1184 O O . GLY A 1 155 ? 38.667 25.837 9.355 1.00 13.37 155 GLY A O 1
ATOM 1185 N N . LEU A 1 156 ? 38.234 27.863 8.522 1.00 12.26 156 LEU A N 1
ATOM 1186 C CA . LEU A 1 156 ? 37.065 27.392 7.755 1.00 13.05 156 LEU A CA 1
ATOM 1187 C C . LEU A 1 156 ? 37.476 26.324 6.762 1.00 13.30 156 LEU A C 1
ATOM 1188 O O . LEU A 1 156 ? 36.660 25.418 6.445 1.00 13.96 156 LEU A O 1
ATOM 1193 N N . VAL A 1 157 ? 38.713 26.402 6.269 1.00 13.44 157 VAL A N 1
ATOM 1194 C CA . VAL A 1 157 ? 39.243 25.469 5.287 1.00 14.12 157 VAL A CA 1
ATOM 1195 C C . VAL A 1 157 ? 39.995 24.312 5.941 1.00 16.61 157 VAL A C 1
ATOM 1196 O O . VAL A 1 157 ? 39.881 23.157 5.500 1.00 17.46 157 VAL A O 1
ATOM 1200 N N . ILE A 1 158 ? 40.768 24.607 6.976 1.00 17.20 158 ILE A N 1
ATOM 1201 C CA . ILE A 1 158 ? 41.720 23.603 7.445 1.00 20.10 158 ILE A CA 1
ATOM 1202 C C . ILE A 1 158 ? 41.294 22.862 8.704 1.00 21.63 158 ILE A C 1
ATOM 1203 O O . ILE A 1 158 ? 41.772 21.753 8.947 1.00 24.05 158 ILE A O 1
ATOM 1208 N N . ASP A 1 159 ? 40.360 23.437 9.455 1.00 22.44 159 ASP A N 1
ATOM 1209 C CA . ASP A 1 159 ? 40.014 22.981 10.796 1.00 24.09 159 ASP A CA 1
ATOM 1210 C C . ASP A 1 159 ? 38.714 22.213 10.696 1.00 24.61 159 ASP A C 1
ATOM 1211 O O . ASP A 1 159 ? 37.644 22.766 10.381 1.00 24.57 159 ASP A O 1
ATOM 1216 N N . PRO A 1 160 ? 38.795 20.895 10.899 1.00 26.63 160 PRO A N 1
ATOM 1217 C CA . PRO A 1 160 ? 37.606 20.116 10.654 1.00 26.68 160 PRO A CA 1
ATOM 1218 C C . PRO A 1 160 ? 36.413 20.561 11.521 1.00 26.71 160 PRO A C 1
ATOM 1219 O O . PRO A 1 160 ? 35.274 20.466 11.086 1.00 27.79 160 PRO A O 1
ATOM 1223 N N . THR A 1 161 ? 36.676 21.104 12.709 1.00 27.01 161 THR A N 1
ATOM 1224 C CA . THR A 1 161 ? 35.592 21.545 13.592 1.00 26.94 161 THR A CA 1
ATOM 1225 C C . THR A 1 161 ? 34.797 22.764 13.081 1.00 25.97 161 THR A C 1
ATOM 1226 O O . THR A 1 161 ? 33.695 23.029 13.560 1.00 26.94 161 THR A O 1
ATOM 1230 N N . MET A 1 162 ? 35.359 23.489 12.104 1.00 24.15 162 MET A N 1
ATOM 1231 C CA . MET A 1 162 ? 34.792 24.740 11.585 1.00 22.18 162 MET A CA 1
ATOM 1232 C C . MET A 1 162 ? 34.247 24.640 10.162 1.00 22.11 162 MET A C 1
ATOM 1233 O O . MET A 1 162 ? 33.583 25.564 9.678 1.00 22.07 162 MET A O 1
ATOM 1238 N N . HIS A 1 163 ? 34.577 23.550 9.491 1.00 22.75 163 HIS A N 1
ATOM 1239 C CA . HIS A 1 163 ? 34.206 23.306 8.105 1.00 23.76 163 HIS A CA 1
ATOM 1240 C C . HIS A 1 163 ? 32.710 23.457 7.830 1.00 22.57 163 HIS A C 1
ATOM 1241 O O . HIS A 1 163 ? 32.312 23.816 6.721 1.00 21.72 163 HIS A O 1
ATOM 1248 N N . GLY A 1 164 ? 31.886 23.140 8.829 1.00 21.61 164 GLY A N 1
ATOM 1249 C CA . GLY A 1 164 ? 30.433 23.252 8.705 1.00 20.60 164 GLY A CA 1
ATOM 1250 C C . GLY A 1 164 ? 29.927 24.683 8.674 1.00 19.89 164 GLY A C 1
ATOM 1251 O O . GLY A 1 164 ? 28.758 24.955 8.392 1.00 20.80 164 GLY A O 1
ATOM 1252 N N . GLY A 1 165 ? 30.798 25.620 8.995 1.00 18.69 165 GLY A N 1
ATOM 1253 C CA . GLY A 1 165 ? 30.416 27.010 8.848 1.00 17.36 165 GLY A CA 1
ATOM 1254 C C . GLY A 1 165 ? 29.603 27.605 9.974 1.00 16.23 165 GLY A C 1
ATOM 1255 O O . GLY A 1 165 ? 29.378 26.979 11.033 1.00 15.45 165 GLY A O 1
ATOM 1256 N N . PHE A 1 166 ? 29.174 28.840 9.740 1.00 14.88 166 PHE A N 1
ATOM 1257 C CA . PHE A 1 166 ? 28.488 29.662 10.716 1.00 14.02 166 PHE A CA 1
ATOM 1258 C C . PHE A 1 166 ? 27.249 30.255 10.097 1.00 14.49 166 PHE A C 1
ATOM 1259 O O . PHE A 1 166 ? 27.151 30.354 8.862 1.00 15.42 166 PHE A O 1
ATOM 1267 N N . LYS A 1 167 ? 26.285 30.586 10.955 1.00 13.32 167 LYS A N 1
ATOM 1268 C CA . LYS A 1 167 ? 25.074 31.241 10.498 1.00 14.17 167 LYS A CA 1
ATOM 1269 C C . LYS A 1 167 ? 24.905 32.589 11.213 1.00 13.76 167 LYS A C 1
ATOM 1270 O O . LYS A 1 167 ? 25.380 32.815 12.355 1.00 14.50 167 LYS A O 1
ATOM 1276 N N . PHE A 1 168 ? 24.220 33.485 10.530 1.00 13.53 168 PHE A N 1
ATOM 1277 C CA . PHE A 1 168 ? 24.112 34.865 10.930 1.00 13.43 168 PHE A CA 1
ATOM 1278 C C . PHE A 1 168 ? 22.669 35.255 11.146 1.00 13.86 168 PHE A C 1
ATOM 1279 O O . PHE A 1 168 ? 21.837 35.068 10.236 1.00 15.02 168 PHE A O 1
ATOM 1287 N N . GLU A 1 169 ? 22.386 35.817 12.310 1.00 13.39 169 GLU A N 1
ATOM 1288 C CA . GLU A 1 169 ? 21.086 36.422 12.595 1.00 14.39 169 GLU A CA 1
ATOM 1289 C C . GLU A 1 169 ? 21.152 37.859 12.137 1.00 14.67 169 GLU A C 1
ATOM 1290 O O . GLU A 1 169 ? 21.799 38.678 12.773 1.00 15.57 169 GLU A O 1
ATOM 1296 N N . VAL A 1 170 ? 20.466 38.153 11.044 1.00 14.48 170 VAL A N 1
ATOM 1297 C CA . VAL A 1 170 ? 20.499 39.480 10.422 1.00 14.98 170 VAL A CA 1
ATOM 1298 C C . VAL A 1 170 ? 19.210 40.217 10.759 1.00 15.78 170 VAL A C 1
ATOM 1299 O O . VAL A 1 170 ? 18.131 39.744 10.392 1.00 16.38 170 VAL A O 1
ATOM 1303 N N . LEU A 1 171 ? 19.323 41.343 11.447 1.00 15.28 171 LEU A N 1
ATOM 1304 C CA . LEU A 1 171 ? 18.162 42.145 11.850 1.00 16.31 171 LEU A CA 1
ATOM 1305 C C . LEU A 1 171 ? 17.888 43.236 10.838 1.00 17.28 171 LEU A C 1
ATOM 1306 O O . LEU A 1 171 ? 18.763 44.056 10.526 1.00 16.27 171 LEU A O 1
ATOM 1311 N N . ASP A 1 172 ? 16.666 43.279 10.331 1.00 17.9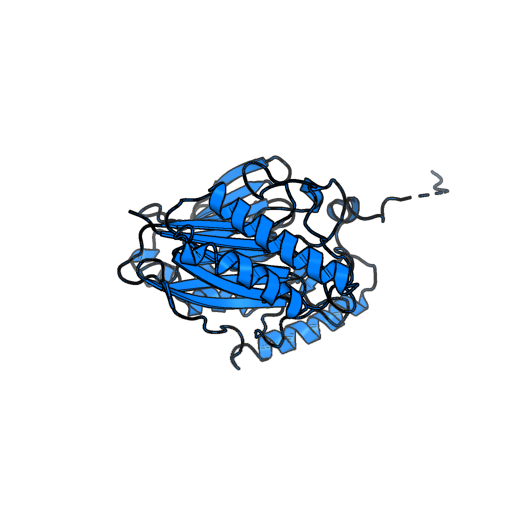5 172 ASP A N 1
ATOM 1312 C CA . ASP A 1 172 ? 16.219 44.425 9.567 1.00 19.84 172 ASP A CA 1
ATOM 1313 C C . ASP A 1 172 ? 15.787 45.456 10.599 1.00 20.95 172 ASP A C 1
ATOM 1314 O O . ASP A 1 172 ? 14.724 45.314 11.237 1.00 20.62 172 ASP A O 1
ATOM 1319 N N . VAL A 1 173 ? 16.614 46.473 10.831 1.00 22.16 173 VAL A N 1
ATOM 1320 C CA . VAL A 1 173 ? 16.363 47.357 11.956 1.00 23.77 173 VAL A CA 1
ATOM 1321 C C . VAL A 1 173 ? 15.246 48.341 11.651 1.00 24.86 173 VAL A C 1
ATOM 1322 O O . VAL A 1 173 ? 14.718 48.961 12.556 1.00 24.72 173 VAL A O 1
ATOM 1326 N N . TYR A 1 174 ? 14.898 48.496 10.380 1.00 26.12 174 TYR A N 1
ATOM 1327 C CA . TYR A 1 174 ? 13.805 49.389 10.017 1.00 28.26 174 TYR A CA 1
ATOM 1328 C C . TYR A 1 174 ? 12.470 48.699 10.282 1.00 28.89 174 TYR A C 1
ATOM 1329 O O . TYR A 1 174 ? 11.544 49.315 10.815 1.00 30.40 174 TYR A O 1
ATOM 1338 N N . GLN A 1 175 ? 12.387 47.414 9.945 1.00 29.32 175 GLN A N 1
ATOM 1339 C CA . GLN A 1 175 ? 11.140 46.649 10.071 1.00 29.77 175 GLN A CA 1
ATOM 1340 C C . GLN A 1 175 ? 11.048 45.824 11.349 1.00 29.28 175 GLN A C 1
ATOM 1341 O O . GLN A 1 175 ? 9.981 45.292 11.682 1.00 29.95 175 GLN A O 1
ATOM 1347 N N . GLY A 1 176 ? 12.153 45.693 12.072 1.00 28.47 176 GLY A N 1
ATOM 1348 C CA . GLY A 1 176 ? 12.149 44.911 13.303 1.00 27.08 176 GLY A CA 1
ATOM 1349 C C . GLY A 1 176 ? 11.849 43.430 13.103 1.00 27.12 176 GLY A C 1
ATOM 1350 O O . GLY A 1 176 ? 11.052 42.832 13.848 1.00 28.10 176 GLY A O 1
ATOM 1351 N N . GLU A 1 177 ? 12.463 42.828 12.094 1.00 25.51 177 GLU A N 1
ATOM 1352 C CA . GLU A 1 177 ? 12.340 41.397 11.843 1.00 25.48 177 GLU A CA 1
ATOM 1353 C C . GLU A 1 177 ? 13.734 40.869 11.554 1.00 24.36 177 GLU A C 1
ATOM 1354 O O . GLU A 1 177 ? 14.571 41.614 11.044 1.00 22.92 177 GLU A O 1
ATOM 1360 N N . ALA A 1 178 ? 13.985 39.606 11.873 1.00 22.48 178 ALA A N 1
ATOM 1361 C CA . ALA A 1 178 ? 15.298 39.016 11.654 1.00 21.83 178 ALA A CA 1
ATOM 1362 C C . ALA A 1 178 ? 15.211 37.739 10.821 1.00 21.64 178 ALA A C 1
ATOM 1363 O O . ALA A 1 178 ? 14.185 37.045 10.830 1.00 22.66 178 ALA A O 1
ATOM 1365 N N . VAL A 1 179 ? 16.285 37.418 10.108 1.00 20.43 179 VAL A N 1
ATOM 1366 C CA . VAL A 1 179 ? 16.383 36.203 9.309 1.00 20.32 179 VAL A CA 1
ATOM 1367 C C . VAL A 1 179 ? 17.704 35.516 9.661 1.00 19.54 179 VAL A C 1
ATOM 1368 O O . VAL A 1 179 ? 18.666 36.198 10.041 1.00 19.24 179 VAL A O 1
ATOM 1372 N N . MET A 1 180 ? 17.744 34.192 9.589 1.00 18.27 180 MET A N 1
ATOM 1373 C CA . MET A 1 180 ? 18.977 33.414 9.764 1.00 18.43 180 MET A CA 1
ATOM 1374 C C . MET A 1 180 ? 19.506 32.989 8.406 1.00 18.31 180 MET A C 1
ATOM 1375 O O . MET A 1 180 ? 18.767 32.396 7.617 1.00 18.70 180 MET A O 1
ATOM 1380 N N . LEU A 1 181 ? 20.776 33.290 8.094 1.00 16.50 181 LEU A N 1
ATOM 1381 C CA . LEU A 1 181 ? 21.371 32.866 6.831 1.00 16.84 181 LEU A CA 1
ATOM 1382 C C . LEU A 1 181 ? 22.659 32.120 7.150 1.00 16.51 181 LEU A C 1
ATOM 1383 O O . LEU A 1 181 ? 23.448 32.576 7.974 1.00 16.84 181 LEU A O 1
ATOM 1388 N N . SER A 1 182 ? 22.873 30.991 6.493 1.00 16.13 182 SER A N 1
ATOM 1389 C CA A SER A 1 182 ? 23.990 30.113 6.806 0.50 16.51 182 SER A CA 1
ATOM 1390 C CA B SER A 1 182 ? 23.998 30.114 6.811 0.50 16.92 182 SER A CA 1
ATOM 1391 C C . SER A 1 182 ? 25.081 30.223 5.752 1.00 17.12 182 SER A C 1
ATOM 1392 O O . SER A 1 182 ? 24.785 30.207 4.553 1.00 17.26 182 SER A O 1
ATOM 1397 N N . ALA A 1 183 ? 26.341 30.321 6.194 1.00 16.59 183 ALA A N 1
ATOM 1398 C CA . ALA A 1 183 ? 27.492 30.280 5.289 1.00 16.18 183 ALA A CA 1
ATOM 1399 C C . ALA A 1 183 ? 28.053 28.858 5.264 1.00 16.87 183 ALA A C 1
ATOM 1400 O O . ALA A 1 183 ? 27.988 28.150 6.282 1.00 17.42 183 ALA A O 1
ATOM 1402 N N . PRO A 1 184 ? 28.626 28.437 4.125 1.00 16.61 184 PRO A N 1
ATOM 1403 C CA . PRO A 1 184 ? 28.830 29.255 2.940 1.00 16.21 184 PRO A CA 1
ATOM 1404 C C . PRO A 1 184 ? 27.673 29.228 1.946 1.00 15.87 184 PRO A C 1
ATOM 1405 O O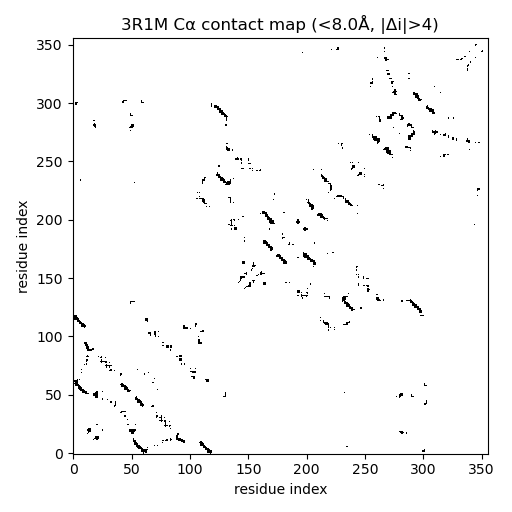 . PRO A 1 184 ? 27.717 29.936 0.957 1.00 16.48 184 PRO A O 1
ATOM 1409 N N . GLN A 1 185 ? 26.645 28.412 2.191 1.00 16.11 185 GLN A N 1
ATOM 1410 C CA . GLN A 1 185 ? 25.622 28.220 1.168 1.00 16.38 185 GLN A CA 1
ATOM 1411 C C . GLN A 1 185 ? 24.888 29.499 0.791 1.00 15.55 185 GLN A C 1
ATOM 1412 O O . GLN A 1 185 ? 24.565 29.700 -0.386 1.00 16.42 185 GLN A O 1
ATOM 1418 N N . GLU A 1 186 ? 24.642 30.364 1.768 1.00 14.65 186 GLU A N 1
ATOM 1419 C CA . GLU A 1 186 ? 23.804 31.544 1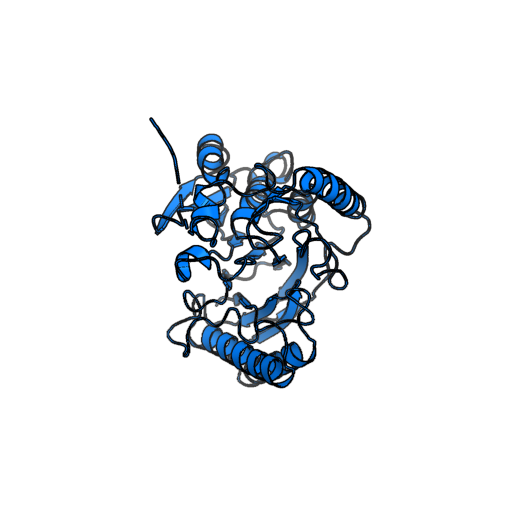.545 1.00 14.28 186 GLU A CA 1
ATOM 1420 C C . GLU A 1 186 ? 24.588 32.866 1.563 1.00 13.71 186 GLU A C 1
ATOM 1421 O O . GLU A 1 186 ? 24.017 33.932 1.805 1.00 14.29 186 GLU A O 1
ATOM 1427 N N . ILE A 1 187 ? 25.883 32.779 1.309 1.00 14.27 187 ILE A N 1
ATOM 1428 C CA . ILE A 1 187 ? 26.686 34.021 1.392 1.00 13.88 187 ILE A CA 1
ATOM 1429 C C . ILE A 1 187 ? 26.265 35.119 0.408 1.00 13.81 187 ILE A C 1
ATOM 1430 O O . ILE A 1 187 ? 26.362 36.299 0.746 1.00 13.89 187 ILE A O 1
ATOM 1435 N N . TYR A 1 188 ? 25.806 34.759 -0.795 1.00 13.87 188 TYR A N 1
ATOM 1436 C CA . TYR A 1 188 ? 25.442 35.809 -1.764 1.00 14.19 188 TYR A CA 1
ATOM 1437 C C . TYR A 1 188 ? 24.179 36.536 -1.289 1.00 15.56 188 TYR A C 1
ATOM 1438 O O . TYR A 1 188 ? 24.065 37.750 -1.389 1.00 16.38 188 TYR A O 1
ATOM 1447 N N . ASP A 1 189 ? 23.240 35.790 -0.708 1.00 15.61 189 ASP A N 1
ATOM 1448 C CA . ASP A 1 189 ? 22.056 36.405 -0.118 1.00 15.93 189 ASP A CA 1
ATOM 1449 C C . ASP A 1 189 ? 22.412 37.255 1.108 1.00 14.06 189 ASP A C 1
ATOM 1450 O O . ASP A 1 189 ? 21.900 38.353 1.308 1.00 14.90 189 ASP A O 1
ATOM 1455 N N . LEU A 1 190 ? 23.261 36.691 1.970 1.00 13.79 190 LEU A N 1
ATOM 1456 C CA . LEU A 1 190 ? 23.752 37.412 3.136 1.00 13.10 190 LEU A CA 1
ATOM 1457 C C . LEU A 1 190 ? 24.331 38.795 2.748 1.00 12.58 190 LEU A C 1
ATOM 1458 O O . LEU A 1 190 ? 23.936 39.811 3.324 1.00 12.42 190 LEU A O 1
ATOM 1463 N N . LEU A 1 191 ? 25.238 38.802 1.776 1.00 12.58 191 LEU A N 1
ATOM 1464 C CA . LEU A 1 191 ? 25.909 40.039 1.365 1.00 12.25 191 LEU A CA 1
ATOM 1465 C C . LEU A 1 191 ? 24.959 41.035 0.693 1.00 12.54 191 LEU A C 1
ATOM 1466 O O . LEU A 1 191 ? 25.121 42.246 0.841 1.00 12.21 191 LEU A O 1
ATOM 1471 N N . ALA A 1 192 ? 23.950 40.512 -0.014 1.00 13.46 192 ALA A N 1
ATOM 1472 C CA . ALA A 1 192 ? 22.929 41.374 -0.615 1.00 13.35 192 ALA A CA 1
ATOM 1473 C C . ALA A 1 192 ? 22.230 42.204 0.460 1.00 13.95 192 ALA A C 1
ATOM 1474 O O . ALA A 1 192 ? 21.842 43.340 0.213 1.00 14.99 192 ALA A O 1
ATOM 1476 N N . LEU A 1 193 ? 22.062 41.632 1.660 1.00 13.14 193 LEU A N 1
ATOM 1477 C CA . LEU A 1 193 ? 21.544 42.388 2.795 1.00 13.69 193 LEU A CA 1
ATOM 1478 C C . LEU A 1 193 ? 22.568 43.214 3.566 1.00 13.55 193 LEU A C 1
ATOM 1479 O O . LEU A 1 193 ? 22.391 44.416 3.746 1.00 13.67 193 LEU A O 1
ATOM 1484 N N . ILE A 1 194 ? 23.606 42.546 4.083 1.00 12.67 194 ILE A N 1
ATOM 1485 C CA . ILE A 1 194 ? 24.469 43.230 5.052 1.00 12.09 194 ILE A CA 1
ATOM 1486 C C . ILE A 1 194 ? 25.351 44.268 4.399 1.00 12.35 194 ILE A C 1
ATOM 1487 O O . ILE A 1 194 ? 25.962 45.050 5.100 1.00 12.47 194 ILE A O 1
ATOM 1492 N N . GLY A 1 195 ? 25.399 44.261 3.070 1.00 12.15 195 GLY A N 1
ATOM 1493 C CA . GLY A 1 195 ? 26.073 45.336 2.322 1.00 13.07 195 GLY A CA 1
ATOM 1494 C C . GLY A 1 195 ? 25.416 46.695 2.493 1.00 14.00 195 GLY A C 1
ATOM 1495 O O . GLY A 1 195 ? 25.985 47.712 2.084 1.00 14.27 195 GLY A O 1
ATOM 1496 N N . THR A 1 196 ? 24.216 46.730 3.090 1.00 14.62 196 THR A N 1
ATOM 1497 C CA . THR A 1 196 ? 23.509 47.969 3.457 1.00 13.93 196 THR A CA 1
ATOM 1498 C C . THR A 1 196 ? 23.439 48.063 4.983 1.00 14.47 196 THR A C 1
ATOM 1499 O O . THR A 1 196 ? 22.444 47.703 5.614 1.00 14.56 196 THR A O 1
ATOM 1503 N N . PRO A 1 197 ? 24.521 48.516 5.615 1.00 14.44 197 PRO A N 1
ATOM 1504 C CA . PRO A 1 197 ? 24.649 48.294 7.076 1.00 14.72 197 PRO A CA 1
ATOM 1505 C C . PRO A 1 197 ? 23.769 49.193 7.931 1.00 15.40 197 PRO A C 1
ATOM 1506 O O . PRO A 1 197 ? 23.625 48.956 9.141 1.00 15.24 197 PRO A O 1
ATOM 1510 N N . ALA A 1 198 ? 23.169 50.205 7.312 1.00 15.69 198 ALA A N 1
ATOM 1511 C CA . ALA A 1 198 ? 22.272 51.091 8.041 1.00 17.28 198 ALA A CA 1
ATOM 1512 C C . ALA A 1 198 ? 20.939 50.402 8.261 1.00 18.53 198 ALA A C 1
ATOM 1513 O O . ALA A 1 198 ? 20.185 50.771 9.176 1.00 20.85 198 ALA A O 1
ATOM 1515 N N . ARG A 1 199 ? 20.657 49.406 7.434 1.00 17.74 199 ARG A N 1
ATOM 1516 C CA . ARG A 1 199 ? 19.360 48.726 7.515 1.00 18.59 199 ARG A CA 1
ATOM 1517 C C . ARG A 1 199 ? 19.462 47.303 8.035 1.00 18.73 199 ARG A C 1
ATOM 1518 O O . ARG A 1 199 ? 18.668 46.887 8.887 1.00 20.14 199 ARG A O 1
ATOM 1526 N N . TYR A 1 200 ? 20.403 46.530 7.506 1.00 16.39 200 TYR A N 1
ATOM 1527 C CA . TYR A 1 200 ? 20.528 45.129 7.870 1.00 15.79 200 TYR A CA 1
ATOM 1528 C C . TYR A 1 200 ? 21.793 44.937 8.677 1.00 15.36 200 TYR A C 1
ATOM 1529 O O . TYR A 1 200 ? 22.889 45.186 8.171 1.00 15.47 200 TYR A O 1
ATOM 1538 N N . VAL A 1 201 ? 21.632 44.534 9.936 1.00 14.97 201 VAL A N 1
ATOM 1539 C CA . VAL A 1 201 ? 22.763 44.446 10.867 1.00 14.30 201 VAL A CA 1
ATOM 1540 C C . VAL A 1 201 ? 22.914 43.024 11.363 1.00 14.94 201 VAL A C 1
ATOM 1541 O O . VAL A 1 201 ? 21.923 42.398 11.778 1.00 15.07 201 VAL A O 1
ATOM 1545 N N . ILE A 1 202 ? 24.116 42.468 11.300 1.00 13.31 202 ILE A N 1
ATOM 1546 C CA . ILE A 1 202 ? 24.334 41.175 11.979 1.00 13.46 202 ILE A CA 1
ATOM 1547 C C . ILE A 1 202 ? 24.237 41.371 13.485 1.00 13.75 202 ILE A C 1
ATOM 1548 O O . ILE A 1 202 ? 24.966 42.168 14.086 1.00 14.46 202 ILE A O 1
ATOM 1553 N N . ARG A 1 203 ? 23.321 40.634 14.124 1.00 13.32 203 ARG A N 1
ATOM 1554 C CA . ARG A 1 203 ? 23.087 40.773 15.553 1.00 13.84 203 ARG A CA 1
ATOM 1555 C C . ARG A 1 203 ? 23.775 39.657 16.340 1.00 12.85 203 ARG A C 1
ATOM 1556 O O . ARG A 1 203 ? 24.335 39.928 17.386 1.00 13.57 203 ARG A O 1
ATOM 1564 N N . ARG A 1 204 ? 23.714 38.430 15.829 1.00 13.27 204 ARG A N 1
ATOM 1565 C CA . ARG A 1 204 ? 24.368 37.277 16.475 1.00 13.64 204 ARG A CA 1
ATOM 1566 C C . ARG A 1 204 ? 24.891 36.363 15.417 1.00 13.23 204 ARG A C 1
ATOM 1567 O O . ARG A 1 204 ? 24.400 36.343 14.276 1.00 13.69 204 ARG A O 1
ATOM 1575 N N . VAL A 1 205 ? 25.888 35.575 15.804 1.00 13.19 205 VAL A N 1
ATOM 1576 C CA . VAL A 1 205 ? 26.468 34.559 14.945 1.00 13.06 205 VAL A CA 1
ATOM 1577 C C . VAL A 1 205 ? 26.492 33.251 15.736 1.00 12.96 205 VAL A C 1
ATOM 1578 O O . VAL A 1 205 ? 26.825 33.260 16.924 1.00 13.96 205 VAL A O 1
ATOM 1582 N N . TYR A 1 206 ? 26.141 32.161 15.064 1.00 13.55 206 TYR A N 1
ATOM 1583 C CA . TYR A 1 206 ? 26.155 30.835 15.681 1.00 14.36 206 TYR A CA 1
ATOM 1584 C C . TYR A 1 206 ? 26.934 29.881 14.829 1.00 14.82 206 TYR A C 1
ATOM 1585 O O . TYR A 1 206 ? 26.944 29.977 13.606 1.00 15.60 206 TYR A O 1
ATOM 1594 N N . ARG A 1 207 ? 27.565 28.899 15.458 1.00 14.93 207 ARG A N 1
ATOM 1595 C CA . ARG A 1 207 ? 28.181 27.819 14.718 1.00 15.96 207 ARG A CA 1
ATOM 1596 C C . ARG A 1 207 ? 27.099 26.861 14.206 1.00 17.84 207 ARG A C 1
ATOM 1597 O O . ARG A 1 207 ? 26.213 26.488 14.976 1.00 18.66 207 ARG A O 1
ATOM 1605 N N . ASN A 1 208 ? 27.168 26.464 12.938 1.00 18.38 208 ASN A N 1
ATOM 1606 C CA . ASN A 1 208 ? 26.122 25.586 12.378 1.00 20.12 208 ASN A CA 1
ATOM 1607 C C . ASN A 1 208 ? 26.046 24.211 13.054 1.00 21.71 208 ASN A C 1
ATOM 1608 O O . ASN A 1 208 ? 24.949 23.745 13.356 1.00 23.89 208 ASN A O 1
ATOM 1613 N N . GLU A 1 209 ? 27.186 23.573 13.280 1.00 22.58 209 GLU A N 1
ATOM 1614 C CA . GLU A 1 209 ? 27.212 22.169 13.735 1.00 24.65 209 GLU A CA 1
ATOM 1615 C C . GLU A 1 209 ? 26.394 21.947 15.011 1.00 24.07 209 GLU A C 1
ATOM 1616 O O . GLU A 1 209 ? 25.642 20.968 15.103 1.00 24.44 209 GLU A O 1
ATOM 1622 N N . ASP A 1 210 ? 26.540 22.847 15.980 1.00 22.79 210 ASP A N 1
ATOM 1623 C CA . ASP A 1 210 ? 25.997 22.678 17.329 1.00 21.72 210 ASP A CA 1
ATOM 1624 C C . ASP A 1 210 ? 25.216 23.890 17.834 1.00 21.06 210 ASP A C 1
ATOM 1625 O O . ASP A 1 210 ? 24.855 23.971 19.018 1.00 21.82 210 ASP A O 1
ATOM 1630 N N . ASN A 1 211 ? 24.946 24.836 16.938 1.00 20.18 211 ASN A N 1
ATOM 1631 C CA . ASN A 1 211 ? 24.243 26.058 17.286 1.00 19.39 211 ASN A CA 1
ATOM 1632 C C . ASN A 1 211 ? 24.888 26.831 18.431 1.00 18.30 211 ASN A C 1
ATOM 1633 O O . ASN A 1 211 ? 24.216 27.566 19.145 1.00 17.81 211 ASN A O 1
ATOM 1638 N N . LEU A 1 212 ? 26.198 26.678 18.604 1.00 17.64 212 LEU A N 1
ATOM 1639 C CA . LEU A 1 212 ? 26.906 27.443 19.637 1.00 17.38 212 LEU A CA 1
ATOM 1640 C C . LEU A 1 212 ? 26.898 28.953 19.342 1.00 17.02 212 LEU A C 1
ATOM 1641 O O . LEU A 1 212 ? 27.258 29.372 18.250 1.00 18.20 212 LEU A O 1
ATOM 1646 N N . LEU A 1 213 ? 26.487 29.742 20.318 1.00 16.82 213 LEU A N 1
ATOM 1647 C CA . LEU A 1 213 ? 26.457 31.200 20.186 1.00 16.18 213 LEU A CA 1
ATOM 1648 C C . LEU A 1 213 ? 27.892 31.697 20.187 1.00 16.17 213 LEU A C 1
ATOM 1649 O O . LEU A 1 213 ? 28.605 31.516 21.173 1.00 16.07 213 LEU A O 1
ATOM 1654 N N . ALA A 1 214 ? 28.301 32.370 19.107 1.00 15.18 214 ALA A N 1
ATOM 1655 C CA . ALA A 1 214 ? 29.693 32.791 18.939 1.00 14.55 214 ALA A CA 1
ATOM 1656 C C . ALA A 1 214 ? 29.950 34.301 19.056 1.00 13.96 214 ALA A C 1
ATOM 1657 O O . ALA A 1 214 ? 31.054 34.704 19.470 1.00 14.20 214 ALA A O 1
ATOM 1659 N N . ALA A 1 215 ? 28.966 35.132 18.714 1.00 12.57 215 ALA A N 1
ATOM 1660 C CA . ALA A 1 215 ? 29.146 36.600 18.757 1.00 12.26 215 ALA A CA 1
ATOM 1661 C C . ALA A 1 215 ? 27.819 37.290 18.917 1.00 12.92 215 ALA A C 1
ATOM 1662 O O . ALA A 1 215 ? 26.793 36.762 18.465 1.00 13.36 215 ALA A O 1
ATOM 1664 N N . VAL A 1 216 ? 27.822 38.438 19.578 1.00 12.00 216 VAL A N 1
ATOM 1665 C CA . VAL A 1 216 ? 26.654 39.284 19.718 1.00 13.30 216 VAL A CA 1
ATOM 1666 C C . VAL A 1 216 ? 27.066 40.755 19.534 1.00 13.16 216 VAL A C 1
ATOM 1667 O O . VAL A 1 216 ? 28.105 41.184 20.055 1.00 13.58 216 VAL A O 1
ATOM 1671 N N . VAL A 1 217 ? 26.205 41.517 18.858 1.00 12.77 217 VAL A N 1
ATOM 1672 C CA . VAL A 1 217 ? 26.400 42.938 18.551 1.00 13.73 217 VAL A CA 1
ATOM 1673 C C . VAL A 1 217 ? 25.263 43.747 19.181 1.00 14.32 217 VAL A C 1
ATOM 1674 O O . VAL A 1 217 ? 24.087 43.318 19.155 1.00 14.52 217 VAL A O 1
ATOM 1678 N N . SER A 1 218 ? 25.581 44.916 19.710 1.00 14.26 218 SER A N 1
ATOM 1679 C CA . SER A 1 218 ? 24.543 45.833 20.205 1.00 14.78 218 SER A CA 1
ATOM 1680 C C . SER A 1 218 ? 23.756 46.405 19.025 1.00 17.81 218 SER A C 1
ATOM 1681 O O . SER A 1 218 ? 24.345 46.912 18.066 1.00 18.85 218 SER A O 1
ATOM 1684 N N . ILE A 1 219 ? 22.437 46.322 19.056 1.00 20.39 219 ILE A N 1
ATOM 1685 C CA . ILE A 1 219 ? 21.664 46.797 17.906 1.00 22.70 219 ILE A CA 1
ATOM 1686 C C . ILE A 1 219 ? 20.778 47.993 18.226 1.00 25.16 219 ILE A C 1
ATOM 1687 O O . ILE A 1 219 ? 19.892 48.341 17.438 1.00 26.37 219 ILE A O 1
ATOM 1692 N N . GLU A 1 220 ? 20.995 48.629 19.367 1.00 26.53 220 GLU A N 1
ATOM 1693 C CA . GLU A 1 220 ? 20.306 49.889 19.636 1.00 28.30 220 GLU A CA 1
ATOM 1694 C C . GLU A 1 220 ? 20.730 50.917 18.564 1.00 30.00 220 GLU A C 1
ATOM 1695 O O . GLU A 1 220 ? 21.915 51.063 18.251 1.00 30.32 220 GLU A O 1
ATOM 1701 N N . ARG A 1 221 ? 19.757 51.596 17.966 1.00 31.35 221 ARG A N 1
ATOM 1702 C CA . ARG A 1 221 ? 20.079 52.673 17.035 1.00 32.90 221 ARG A CA 1
ATOM 1703 C C . ARG A 1 221 ? 19.332 53.935 17.469 1.00 33.78 221 ARG A C 1
ATOM 1704 O O . ARG A 1 221 ? 18.100 53.982 17.435 1.00 34.42 221 ARG A O 1
ATOM 1712 N N . LEU A 1 222 ? 20.093 54.943 17.896 1.00 34.76 222 LEU A N 1
ATOM 1713 C CA . LEU A 1 222 ? 19.532 56.185 18.446 1.00 35.42 222 LEU A CA 1
ATOM 1714 C C . LEU A 1 222 ? 18.598 56.900 17.463 1.00 36.06 222 LEU A C 1
ATOM 1715 O O . LEU A 1 222 ? 17.565 57.443 17.864 1.00 36.04 222 LEU A O 1
ATOM 1720 N N . ASN A 1 223 ? 18.976 56.923 16.184 1.00 36.65 223 ASN A N 1
ATOM 1721 C CA . ASN A 1 223 ? 18.124 57.526 15.159 1.00 37.29 223 ASN A CA 1
ATOM 1722 C C . ASN A 1 223 ? 16.721 56.938 15.244 1.00 37.88 223 ASN A C 1
ATOM 1723 O O . ASN A 1 223 ? 15.718 57.659 15.247 1.00 37.94 223 ASN A O 1
ATOM 1728 N N . LEU A 1 224 ? 16.666 55.615 15.318 1.00 38.45 224 LEU A N 1
ATOM 1729 C CA . LEU A 1 224 ? 15.401 54.893 15.274 1.00 38.96 224 LEU A CA 1
ATOM 1730 C C . LEU A 1 224 ? 14.700 54.910 16.631 1.00 39.29 224 LEU A C 1
ATOM 1731 O O . LEU A 1 224 ? 13.484 54.740 16.713 1.00 39.25 224 LEU A O 1
ATOM 1736 N N . ILE A 1 225 ? 15.460 55.115 17.700 1.00 39.63 225 ILE A N 1
ATOM 1737 C CA . ILE A 1 225 ? 14.849 55.228 19.020 1.00 40.08 225 ILE A CA 1
ATOM 1738 C C . ILE A 1 225 ? 14.258 56.620 19.214 1.00 40.02 225 ILE A C 1
ATOM 1739 O O . ILE A 1 225 ? 13.153 56.763 19.748 1.00 40.12 225 ILE A O 1
ATOM 1744 N N . ALA A 1 226 ? 14.987 57.638 18.753 1.00 39.89 226 ALA A N 1
ATOM 1745 C CA . ALA A 1 226 ? 14.627 59.041 18.996 1.00 39.92 226 ALA A CA 1
ATOM 1746 C C . ALA A 1 226 ? 13.784 59.671 17.883 1.00 39.75 226 ALA A C 1
ATOM 1747 O O . ALA A 1 226 ? 13.090 60.670 18.116 1.00 39.99 226 ALA A O 1
ATOM 1749 N N . GLY A 1 227 ? 13.850 59.102 16.678 1.00 39.44 227 GLY A N 1
ATOM 1750 C CA . GLY A 1 227 ? 13.139 59.663 15.527 1.00 38.70 227 GLY A CA 1
ATOM 1751 C C . GLY A 1 227 ? 13.874 60.857 14.931 1.00 38.22 227 GLY A C 1
ATOM 1752 O O . GLY A 1 227 ? 13.314 61.621 14.138 1.00 38.08 227 GLY A O 1
ATOM 1753 N N . LYS A 1 228 ? 15.131 61.022 15.326 1.00 37.49 228 LYS A N 1
ATOM 1754 C CA . LYS A 1 228 ? 15.985 62.082 14.793 1.00 36.84 228 LYS A CA 1
ATOM 1755 C C . LYS A 1 228 ? 17.410 61.828 15.270 1.00 36.03 228 LYS A C 1
ATOM 1756 O O . LYS A 1 228 ? 17.634 61.002 16.162 1.00 35.60 228 LYS A O 1
ATOM 1762 N N . TYR A 1 229 ? 18.371 62.538 14.686 1.00 34.87 229 TYR A N 1
ATOM 1763 C CA . TYR A 1 229 ? 19.767 62.349 15.063 1.00 33.60 229 TYR A CA 1
ATOM 1764 C C . TYR A 1 229 ? 20.046 62.991 16.423 1.00 32.73 229 TYR A C 1
ATOM 1765 O O . TYR A 1 229 ? 19.785 64.178 16.614 1.00 33.02 229 TYR A O 1
ATOM 1774 N N . VAL A 1 230 ? 20.551 62.193 17.373 1.00 31.38 230 VAL A N 1
ATOM 1775 C CA . VAL A 1 230 ? 20.934 62.681 18.710 1.00 30.01 230 VAL A CA 1
ATOM 1776 C C . VAL A 1 230 ? 22.338 62.207 19.077 1.00 28.12 230 VAL A C 1
ATOM 1777 O O . VAL A 1 230 ? 22.824 62.439 20.185 1.00 28.81 230 VAL A O 1
ATOM 1781 N N . GLY A 1 231 ? 22.982 61.531 18.140 1.00 25.94 231 GLY A N 1
ATOM 1782 C CA . GLY A 1 231 ? 24.333 61.059 18.353 1.00 23.49 231 GLY A CA 1
ATOM 1783 C C . GLY A 1 231 ? 24.551 59.830 17.509 1.00 22.86 231 GLY A C 1
ATOM 1784 O O . GLY A 1 231 ? 23.621 59.327 16.857 1.00 21.80 231 GLY A O 1
ATOM 1785 N N . LYS A 1 232 ? 25.783 59.338 17.512 1.00 21.70 232 LYS A N 1
ATOM 1786 C CA . LYS A 1 232 ? 26.096 58.069 16.879 1.00 21.26 232 LYS A CA 1
ATOM 1787 C C . LYS A 1 232 ? 25.828 56.958 17.907 1.00 20.52 232 LYS A C 1
ATOM 1788 O O . LYS A 1 232 ? 26.073 57.131 19.111 1.00 20.74 232 LYS A O 1
ATOM 1794 N N . ASP A 1 233 ? 25.329 55.823 17.432 1.00 20.27 233 ASP A N 1
ATOM 1795 C CA . ASP A 1 233 ? 24.942 54.738 18.348 1.00 20.30 233 ASP A CA 1
ATOM 1796 C C . ASP A 1 233 ? 26.149 54.248 19.145 1.00 18.76 233 ASP A C 1
ATOM 1797 O O . ASP A 1 233 ? 26.046 53.988 20.343 1.00 19.23 233 ASP A O 1
ATOM 1802 N N . ASP A 1 234 ? 27.288 54.136 18.476 1.00 18.03 234 ASP A N 1
ATOM 1803 C CA . ASP A 1 234 ? 28.536 53.732 19.098 1.00 15.56 234 ASP A CA 1
ATOM 1804 C C . ASP A 1 234 ? 28.471 52.330 19.690 1.00 15.21 234 ASP A C 1
ATOM 1805 O O . ASP A 1 234 ? 28.288 52.148 20.909 1.00 15.77 234 ASP A O 1
ATOM 1810 N N . PRO A 1 235 ? 28.645 51.332 18.837 1.00 13.92 235 PRO A N 1
ATOM 1811 C CA . PRO A 1 235 ? 28.275 49.958 19.152 1.00 12.85 235 PRO A CA 1
ATOM 1812 C C . PRO A 1 235 ? 29.382 49.118 19.786 1.00 13.15 235 PRO A C 1
ATOM 1813 O O . PRO A 1 235 ? 30.565 49.446 19.721 1.00 14.04 235 PRO A O 1
ATOM 1817 N N . VAL A 1 236 ? 28.960 48.025 20.408 1.00 11.73 236 VAL A N 1
ATOM 1818 C CA . VAL A 1 236 ? 29.872 47.084 21.019 1.00 12.06 236 VAL A CA 1
ATOM 1819 C C . VAL A 1 236 ? 29.571 45.675 20.525 1.00 12.14 236 VAL A C 1
ATOM 1820 O O . VAL A 1 236 ? 28.455 45.373 20.086 1.00 12.87 236 VAL A O 1
ATOM 1824 N N . MET A 1 237 ? 30.569 44.804 20.580 1.00 12.87 237 MET A N 1
ATOM 1825 C CA . MET A 1 237 ? 30.386 43.435 20.149 1.00 14.16 237 MET A CA 1
ATOM 1826 C C . MET A 1 237 ? 31.238 42.534 21.022 1.00 13.66 237 MET A C 1
ATOM 1827 O O . MET A 1 237 ? 32.320 42.929 21.479 1.00 13.71 237 MET A O 1
ATOM 1832 N N . ILE A 1 238 ? 30.723 41.341 21.313 1.00 12.42 238 ILE A N 1
ATOM 1833 C CA . ILE A 1 238 ? 31.484 40.327 22.031 1.00 12.64 238 ILE A CA 1
ATOM 1834 C C . ILE A 1 238 ? 31.696 39.143 21.101 1.00 11.83 238 ILE A C 1
ATOM 1835 O O . ILE A 1 238 ? 30.744 38.670 20.459 1.00 11.97 238 ILE A O 1
ATOM 1840 N N . VAL A 1 239 ? 32.942 38.680 20.986 1.00 11.80 239 VAL A N 1
ATOM 1841 C CA . VAL A 1 239 ? 33.254 37.537 20.148 1.00 13.12 239 VAL A CA 1
ATOM 1842 C C . VAL A 1 239 ? 33.946 36.467 20.977 1.00 12.91 239 VAL A C 1
ATOM 1843 O O . VAL A 1 239 ? 34.970 36.738 21.605 1.00 13.03 239 VAL A O 1
ATOM 1847 N N . ARG A 1 240 ? 33.376 35.260 21.001 1.00 13.00 240 ARG A N 1
ATOM 1848 C CA . ARG A 1 240 ? 34.075 34.121 21.621 1.00 12.10 240 ARG A CA 1
ATOM 1849 C C . ARG A 1 240 ? 35.115 33.528 20.680 1.00 12.67 240 ARG A C 1
ATOM 1850 O O . ARG A 1 240 ? 34.889 33.455 19.476 1.00 13.13 240 ARG A O 1
ATOM 1858 N N . LEU A 1 241 ? 36.251 33.082 21.228 1.00 12.58 241 LEU A N 1
ATOM 1859 C CA . LEU A 1 241 ? 37.398 32.700 20.420 1.00 12.74 241 LEU A CA 1
ATOM 1860 C C . LEU A 1 241 ? 37.853 31.258 20.638 1.00 13.07 241 LEU A C 1
ATOM 1861 O O . LEU A 1 241 ? 37.583 30.662 21.713 1.00 13.24 241 LEU A O 1
ATOM 1866 N N . GLN A 1 242 ? 38.569 30.727 19.658 1.00 12.88 242 GLN A N 1
ATOM 1867 C CA . GLN A 1 242 ? 39.287 29.440 19.788 1.00 13.14 242 GLN A CA 1
ATOM 1868 C C . GLN A 1 242 ? 38.316 28.259 19.880 1.00 13.81 242 GLN A C 1
ATOM 1869 O O . GLN A 1 242 ? 37.100 28.434 19.867 1.00 14.70 242 GLN A O 1
ATOM 1875 N N . HIS A 1 243 ? 38.875 27.047 19.966 1.00 15.59 243 HIS A N 1
ATOM 1876 C CA . HIS A 1 243 ? 38.028 25.833 20.147 1.00 16.13 243 HIS A CA 1
ATOM 1877 C C . HIS A 1 243 ? 36.986 25.690 19.022 1.00 16.46 243 HIS A C 1
ATOM 1878 O O . HIS A 1 243 ? 35.817 25.404 19.270 1.00 17.75 243 HIS A O 1
ATOM 1885 N N . GLY A 1 244 ? 37.397 25.932 17.788 1.00 16.37 244 GLY A N 1
ATOM 1886 C CA . GLY A 1 244 ? 36.476 25.767 16.655 1.00 15.26 244 GLY A CA 1
ATOM 1887 C C . GLY A 1 244 ? 35.660 27.016 16.352 1.00 14.81 244 GLY A C 1
ATOM 1888 O O . GLY A 1 244 ? 34.728 26.979 15.553 1.00 15.77 244 GLY A O 1
ATOM 1889 N N . LEU A 1 245 ? 35.965 28.089 17.074 1.00 13.79 245 LEU A N 1
ATOM 1890 C CA . LEU A 1 245 ? 35.544 29.456 16.725 1.00 13.45 245 LEU A CA 1
ATOM 1891 C C . LEU A 1 245 ? 36.806 30.191 16.251 1.00 14.02 245 LEU A C 1
ATOM 1892 O O . LEU A 1 245 ? 37.930 29.720 16.457 1.00 13.61 245 LEU A O 1
ATOM 1897 N N . PRO A 1 246 ? 36.614 31.352 15.619 1.00 13.12 246 PRO A N 1
ATOM 1898 C CA . PRO A 1 246 ? 37.808 32.062 15.131 1.00 12.56 246 PRO A CA 1
ATOM 1899 C C . PRO A 1 246 ? 38.852 32.208 16.235 1.00 12.22 246 PRO A C 1
ATOM 1900 O O . PRO A 1 246 ? 38.518 32.507 17.392 1.00 11.77 246 PRO A O 1
ATOM 1904 N N . ALA A 1 247 ? 40.112 32.042 15.843 1.00 11.34 247 ALA A N 1
ATOM 1905 C CA . ALA A 1 247 ? 41.229 32.353 16.727 1.00 11.52 247 ALA A CA 1
ATOM 1906 C C . ALA A 1 247 ? 41.250 33.855 17.011 1.00 11.56 247 ALA A C 1
ATOM 1907 O O . ALA A 1 247 ? 40.753 34.662 16.198 1.00 11.10 247 ALA A O 1
ATOM 1909 N N . LEU A 1 248 ? 41.836 34.264 18.128 1.00 11.10 248 LEU A N 1
ATOM 1910 C CA . LEU A 1 248 ? 42.054 35.690 18.364 1.00 11.10 248 LEU A CA 1
ATOM 1911 C C . LEU A 1 248 ? 42.591 36.367 17.102 1.00 10.59 248 LEU A C 1
ATOM 1912 O O . LEU A 1 248 ? 42.061 37.412 16.689 1.00 11.02 248 LEU A O 1
ATOM 1917 N N . GLY A 1 249 ? 43.600 35.764 16.477 1.00 10.33 249 GLY A N 1
ATOM 1918 C CA . GLY A 1 249 ? 44.235 36.371 15.300 1.00 10.27 249 GLY A CA 1
ATOM 1919 C C . GLY A 1 249 ? 43.316 36.493 14.115 1.00 10.54 249 GLY A C 1
ATOM 1920 O O . GLY A 1 249 ? 43.528 37.396 13.286 1.00 10.59 249 GLY A O 1
ATOM 1921 N N . GLU A 1 250 ? 42.334 35.598 13.973 1.00 10.14 250 GLU A N 1
ATOM 1922 C CA . GLU A 1 250 ? 41.338 35.701 12.895 1.00 10.05 250 GLU A CA 1
ATOM 1923 C C . GLU A 1 250 ? 40.315 36.792 13.181 1.00 10.66 250 GLU A C 1
ATOM 1924 O O . GLU A 1 250 ? 39.861 37.525 12.264 1.00 10.48 250 GLU A O 1
ATOM 1930 N N . ALA A 1 251 ? 39.938 36.947 14.442 1.00 10.57 251 ALA A N 1
ATOM 1931 C CA . ALA A 1 251 ? 39.096 38.076 14.804 1.00 10.30 251 ALA A CA 1
ATOM 1932 C C . ALA A 1 251 ? 39.832 39.397 14.506 1.00 9.81 251 ALA A C 1
ATOM 1933 O O . ALA A 1 251 ? 39.235 40.326 13.922 1.00 10.47 251 ALA A O 1
ATOM 1935 N N . LEU A 1 252 ? 41.102 39.481 14.901 1.00 10.26 252 LEU A N 1
ATOM 1936 C CA . LEU A 1 252 ? 41.869 40.706 14.662 1.00 9.52 252 LEU A CA 1
ATOM 1937 C C . LEU A 1 252 ? 42.162 40.956 13.180 1.00 9.94 252 LEU A C 1
ATOM 1938 O O . LEU A 1 252 ? 42.181 42.122 12.762 1.00 10.20 252 LEU A O 1
ATOM 1943 N N . GLU A 1 253 ? 42.353 39.882 12.414 1.00 9.70 253 GLU A N 1
ATOM 1944 C CA . GLU A 1 253 ? 42.558 39.993 10.962 1.00 9.73 253 GLU A CA 1
ATOM 1945 C C . GLU A 1 253 ? 41.398 40.766 10.316 1.00 10.28 253 GLU A C 1
ATOM 1946 O O . GLU A 1 253 ? 41.612 41.512 9.367 1.00 11.16 253 GLU A O 1
ATOM 1952 N N . ALA A 1 254 ? 40.191 40.579 10.827 1.00 9.23 254 ALA A N 1
ATOM 1953 C CA . ALA A 1 254 ? 38.995 41.175 10.255 1.00 10.30 254 ALA A CA 1
ATOM 1954 C C . ALA A 1 254 ? 38.933 42.685 10.451 1.00 10.92 254 ALA A C 1
ATOM 1955 O O . ALA A 1 254 ? 38.138 43.350 9.784 1.00 12.48 254 ALA A O 1
ATOM 1957 N N . PHE A 1 255 ? 39.782 43.217 11.323 1.00 10.80 255 PHE A N 1
ATOM 1958 C CA . PHE A 1 255 ? 39.907 44.659 11.551 1.00 10.61 255 PHE A CA 1
ATOM 1959 C C . PHE A 1 255 ? 41.205 45.244 11.004 1.00 10.84 255 PHE A C 1
ATOM 1960 O O . PHE A 1 255 ? 41.480 46.439 11.191 1.00 12.15 255 PHE A O 1
ATOM 1968 N N . ALA A 1 256 ? 42.006 44.432 10.308 1.00 11.22 256 ALA A N 1
ATOM 1969 C CA . ALA A 1 256 ? 43.290 44.915 9.793 1.00 11.79 256 ALA A CA 1
ATOM 1970 C C . ALA A 1 256 ? 43.092 45.859 8.620 1.00 13.04 256 ALA A C 1
ATOM 1971 O O . ALA A 1 256 ? 43.971 46.692 8.346 1.00 14.77 256 ALA A O 1
ATOM 1973 N N . PHE A 1 257 ? 41.934 45.759 7.976 1.00 12.31 257 PHE A N 1
ATOM 1974 C CA . PHE A 1 257 ? 41.556 46.717 6.917 1.00 11.90 257 PHE A CA 1
ATOM 1975 C C . PHE A 1 257 ? 40.626 47.770 7.529 1.00 11.71 257 PHE A C 1
ATOM 1976 O O . PHE A 1 257 ? 39.576 47.429 8.037 1.00 11.99 257 PHE A O 1
ATOM 1984 N N . PRO A 1 258 ? 41.004 49.055 7.506 1.00 10.95 258 PRO A N 1
ATOM 1985 C CA . PRO A 1 258 ? 40.203 50.117 8.137 1.00 9.71 258 PRO A CA 1
ATOM 1986 C C . PRO A 1 258 ? 39.114 50.579 7.197 1.00 9.97 258 PRO A C 1
ATOM 1987 O O . PRO A 1 258 ? 39.300 51.553 6.448 1.00 11.03 258 PRO A O 1
ATOM 1991 N N . HIS A 1 259 ? 37.991 49.874 7.213 1.00 10.05 259 HIS A N 1
ATOM 1992 C CA . HIS A 1 259 ? 36.950 50.150 6.235 1.00 10.08 259 HIS A CA 1
ATOM 1993 C C . HIS A 1 259 ? 36.172 51.402 6.560 1.00 9.86 259 HIS A C 1
ATOM 1994 O O . HIS A 1 259 ? 36.153 51.873 7.692 1.00 10.69 259 HIS A O 1
ATOM 2001 N N . LEU A 1 260 ? 35.523 51.940 5.540 1.00 10.38 260 LEU A N 1
ATOM 2002 C CA . LEU A 1 260 ? 34.683 53.095 5.708 1.00 10.28 260 LEU A CA 1
ATOM 2003 C C . LEU A 1 260 ? 33.375 52.755 6.418 1.00 10.26 260 LEU A C 1
ATOM 2004 O O . LEU A 1 260 ? 32.666 51.818 6.005 1.00 11.52 260 LEU A O 1
ATOM 2009 N N . VAL A 1 261 ? 33.070 53.522 7.470 1.00 10.12 261 VAL A N 1
ATOM 2010 C CA . VAL A 1 261 ? 31.880 53.305 8.282 1.00 10.24 261 VAL A CA 1
ATOM 2011 C C . VAL A 1 261 ? 31.149 54.634 8.459 1.00 10.64 261 VAL A C 1
ATOM 2012 O O . VAL A 1 261 ? 31.752 55.710 8.408 1.00 10.67 261 VAL A O 1
ATOM 2016 N N . PRO A 1 262 ? 29.836 54.565 8.638 1.00 11.33 262 PRO A N 1
ATOM 2017 C CA . PRO A 1 262 ? 29.057 55.800 8.723 1.00 11.62 262 PRO A CA 1
ATOM 2018 C C . PRO A 1 262 ? 29.072 56.377 10.128 1.00 12.17 262 PRO A C 1
ATOM 2019 O O . PRO A 1 262 ? 29.063 55.619 11.109 1.00 13.64 262 PRO A O 1
ATOM 2023 N N . GLY A 1 263 ? 29.045 57.704 10.226 1.00 12.03 263 GLY A N 1
ATOM 2024 C CA . GLY A 1 263 ? 29.036 58.383 11.524 1.00 12.25 263 GLY A CA 1
ATOM 2025 C C . GLY A 1 263 ? 29.947 59.586 11.435 1.00 12.71 263 GLY A C 1
ATOM 2026 O O . GLY A 1 263 ? 29.644 60.521 10.697 1.00 12.82 263 GLY A O 1
ATOM 2027 N N . TRP A 1 264 ? 31.038 59.563 12.194 1.00 12.06 264 TRP A N 1
ATOM 2028 C CA . TRP A 1 264 ? 32.033 60.632 12.195 1.00 12.23 264 TRP A CA 1
ATOM 2029 C C . TRP A 1 264 ? 31.341 61.977 12.438 1.00 12.50 264 TRP A C 1
ATOM 2030 O O . TRP A 1 264 ? 30.349 62.028 13.189 1.00 13.75 264 TRP A O 1
ATOM 2041 N N . MET A 1 265 ? 31.840 63.069 11.872 1.00 12.15 265 MET A N 1
ATOM 2042 C CA . MET A 1 265 ? 31.310 64.392 12.218 1.00 12.62 265 MET A CA 1
ATOM 2043 C C . MET A 1 265 ? 29.804 64.501 12.037 1.00 12.47 265 MET A C 1
ATOM 2044 O O . MET A 1 265 ? 29.284 64.202 10.962 1.00 12.24 265 MET A O 1
ATOM 2049 N N . ARG A 1 266 ? 29.104 64.930 13.105 1.00 13.02 266 ARG A N 1
ATOM 2050 C CA . ARG A 1 266 ? 27.656 65.234 13.019 1.00 13.41 266 ARG A CA 1
ATOM 2051 C C . ARG A 1 266 ? 26.812 64.046 12.568 1.00 12.95 266 ARG A C 1
ATOM 2052 O O . ARG A 1 266 ? 25.709 64.245 12.012 1.00 14.90 266 ARG A O 1
ATOM 2060 N N . GLY A 1 267 ? 27.348 62.830 12.740 1.00 14.17 267 GLY A N 1
ATOM 2061 C CA . GLY A 1 267 ? 26.640 61.614 12.321 1.00 14.59 267 GLY A CA 1
ATOM 2062 C C . GLY A 1 267 ? 26.299 61.600 10.849 1.00 15.55 267 GLY A C 1
ATOM 2063 O O . GLY A 1 267 ? 25.350 60.937 10.424 1.00 17.22 267 GLY A O 1
ATOM 2064 N N . SER A 1 268 ? 27.092 62.314 10.046 1.00 14.39 268 SER A N 1
ATOM 2065 C CA . SER A 1 268 ? 26.696 62.585 8.670 1.00 14.30 268 SER A CA 1
ATOM 2066 C C . SER A 1 268 ? 27.741 62.194 7.636 1.00 12.52 268 SER A C 1
ATOM 2067 O O . SER A 1 268 ? 27.631 62.594 6.485 1.00 12.04 268 SER A O 1
ATOM 2070 N N . HIS A 1 269 ? 28.725 61.369 8.009 1.00 12.40 269 HIS A N 1
ATOM 2071 C CA . HIS A 1 269 ? 29.842 61.097 7.072 1.00 12.71 269 HIS A CA 1
ATOM 2072 C C . HIS A 1 269 ? 30.370 59.682 7.125 1.00 12.61 269 HIS A C 1
ATOM 2073 O O . HIS A 1 269 ? 30.291 59.015 8.162 1.00 14.63 269 HIS A O 1
ATOM 2080 N N . TYR A 1 270 ? 30.982 59.235 6.029 1.00 10.87 270 TYR A N 1
ATOM 2081 C CA . TYR A 1 270 ? 31.790 58.009 6.054 1.00 10.59 270 TYR A CA 1
ATOM 2082 C C . TYR A 1 270 ? 33.244 58.342 6.327 1.00 11.58 270 TYR A C 1
ATOM 2083 O O . TYR A 1 270 ? 33.797 59.269 5.758 1.00 11.33 270 TYR A O 1
ATOM 2092 N N . GLY A 1 271 ? 33.850 57.552 7.195 1.00 10.23 271 GLY A N 1
ATOM 2093 C CA . GLY A 1 271 ? 35.272 57.680 7.508 1.00 9.94 271 GLY A CA 1
ATOM 2094 C C . GLY A 1 271 ? 35.817 56.313 7.887 1.00 9.82 271 GLY A C 1
ATOM 2095 O O . GLY A 1 271 ? 35.067 55.401 8.242 1.00 9.69 271 GLY A O 1
ATOM 2096 N N . PRO A 1 272 ? 37.110 56.153 7.845 1.00 10.30 272 PRO A N 1
ATOM 2097 C CA . PRO A 1 272 ? 37.719 54.841 8.115 1.00 9.40 272 PRO A CA 1
ATOM 2098 C C . PRO A 1 272 ? 37.720 54.492 9.596 1.00 9.99 272 PRO A C 1
ATOM 2099 O O . PRO A 1 272 ? 37.998 55.349 10.448 1.00 10.19 272 PRO A O 1
ATOM 2103 N N . LEU A 1 273 ? 37.419 53.226 9.870 1.00 9.73 273 LEU A N 1
ATOM 2104 C CA . LEU A 1 273 ? 37.452 52.720 11.248 1.00 10.94 273 LEU A CA 1
ATOM 2105 C C . LEU A 1 273 ? 38.893 52.501 11.705 1.00 11.79 273 LEU A C 1
ATOM 2106 O O . LEU A 1 273 ? 39.599 51.645 11.175 1.00 12.98 273 LEU A O 1
ATOM 2111 N N . MET A 1 274 ? 39.325 53.247 12.711 1.00 10.53 274 MET A N 1
ATOM 2112 C CA . MET A 1 274 ? 40.721 53.237 13.140 1.00 10.92 274 MET A CA 1
ATOM 2113 C C . MET A 1 274 ? 40.869 52.408 14.413 1.00 10.36 274 MET A C 1
ATOM 2114 O O . MET A 1 274 ? 40.434 52.845 15.473 1.00 10.62 274 MET A O 1
ATOM 2119 N N . PRO A 1 275 ? 41.527 51.256 14.316 1.00 10.74 275 PRO A N 1
ATOM 2120 C CA . PRO A 1 275 ? 41.753 50.474 15.551 1.00 10.86 275 PRO A CA 1
ATOM 2121 C C . PRO A 1 275 ? 42.855 51.111 16.375 1.00 10.94 275 PRO A C 1
ATOM 2122 O O . PRO A 1 275 ? 43.939 51.415 15.840 1.00 10.83 275 PRO A O 1
ATOM 2126 N N . VAL A 1 276 ? 42.580 51.324 17.670 1.00 10.08 276 VAL A N 1
ATOM 2127 C CA . VAL A 1 276 ? 43.478 52.094 18.531 1.00 10.31 276 VAL A CA 1
ATOM 2128 C C . VAL A 1 276 ? 43.679 51.454 19.903 1.00 10.13 276 VAL A C 1
ATOM 2129 O O . VAL A 1 276 ? 42.857 50.656 20.384 1.00 10.42 276 VAL A O 1
ATOM 2133 N N . SER A 1 277 ? 44.765 51.852 20.535 1.00 9.85 277 SER A N 1
ATOM 2134 C CA . SER A 1 277 ? 45.005 51.555 21.944 1.00 10.38 277 SER A CA 1
ATOM 2135 C C . SER A 1 277 ? 44.026 52.326 22.814 1.00 10.81 277 SER A C 1
ATOM 2136 O O . SER A 1 277 ? 43.347 53.288 22.382 1.00 10.78 277 SER A O 1
ATOM 2139 N N . GLN A 1 278 ? 43.993 51.937 24.088 1.00 10.12 278 GLN A N 1
ATOM 2140 C CA . GLN A 1 278 ? 43.171 52.646 25.066 1.00 11.21 278 GLN A CA 1
ATOM 2141 C C . GLN A 1 278 ? 43.530 54.142 25.153 1.00 11.84 278 GLN A C 1
ATOM 2142 O O . GLN A 1 278 ? 42.651 55.003 25.233 1.00 12.10 278 GLN A O 1
ATOM 2148 N N . ARG A 1 279 ? 44.820 54.452 25.136 1.00 12.35 279 ARG A N 1
ATOM 2149 C CA . ARG A 1 279 ? 45.270 55.845 25.269 1.00 13.65 279 ARG A CA 1
ATOM 2150 C C . ARG A 1 279 ? 44.857 56.662 24.042 1.00 12.40 279 ARG A C 1
ATOM 2151 O O . ARG A 1 279 ? 44.624 57.858 24.154 1.00 14.03 279 ARG A O 1
ATOM 2159 N N . ASP A 1 280 ? 44.680 56.003 22.902 1.00 11.70 280 ASP A N 1
ATOM 2160 C CA . ASP A 1 280 ? 44.312 56.701 21.657 1.00 11.15 280 ASP A CA 1
ATOM 2161 C C . ASP A 1 280 ? 42.819 56.620 21.373 1.00 11.03 280 ASP A C 1
ATOM 2162 O O . ASP A 1 280 ? 42.356 57.014 20.306 1.00 11.25 280 ASP A O 1
ATOM 2167 N N . ALA A 1 281 ? 42.042 56.121 22.335 1.00 11.18 281 ALA A N 1
ATOM 2168 C CA . ALA A 1 281 ? 40.601 55.970 22.128 1.00 11.16 281 ALA A CA 1
ATOM 2169 C C . ALA A 1 281 ? 39.848 57.267 22.462 1.00 11.74 281 ALA A C 1
ATOM 2170 O O . ALA A 1 281 ? 39.139 57.387 23.477 1.00 12.08 281 ALA A O 1
ATOM 2172 N N . LYS A 1 282 ? 40.038 58.258 21.599 1.00 11.53 282 LYS A N 1
ATOM 2173 C CA . LYS A 1 282 ? 39.432 59.565 21.781 1.00 11.75 282 LYS A CA 1
ATOM 2174 C C . LYS A 1 282 ? 39.249 60.176 20.387 1.00 12.23 282 LYS A C 1
ATOM 2175 O O . LYS A 1 282 ? 39.979 59.845 19.443 1.00 12.40 282 LYS A O 1
ATOM 2181 N N . ALA A 1 283 ? 38.264 61.040 20.244 1.00 11.11 283 ALA A N 1
ATOM 2182 C CA . ALA A 1 283 ? 37.888 61.570 18.925 1.00 11.88 283 ALA A CA 1
ATOM 2183 C C . ALA A 1 283 ? 38.465 62.967 18.750 1.00 11.04 283 ALA A C 1
ATOM 2184 O O . ALA A 1 283 ? 38.284 63.833 19.601 1.00 11.78 283 ALA A O 1
ATOM 2186 N N . THR A 1 284 ? 39.162 63.199 17.633 1.00 10.83 284 THR A N 1
ATOM 2187 C CA . THR A 1 284 ? 39.880 64.449 17.431 1.00 10.91 284 THR A CA 1
ATOM 2188 C C . THR A 1 284 ? 39.536 65.045 16.059 1.00 10.72 284 THR A C 1
ATOM 2189 O O . THR A 1 284 ? 38.497 65.719 15.930 1.00 10.97 284 THR A O 1
ATOM 2193 N N . ARG A 1 285 ? 40.403 64.832 15.049 1.00 10.86 285 ARG A N 1
ATOM 2194 C CA . ARG A 1 285 ? 40.167 65.427 13.743 1.00 11.24 285 ARG A CA 1
ATOM 2195 C C . ARG A 1 285 ? 38.748 65.113 13.217 1.00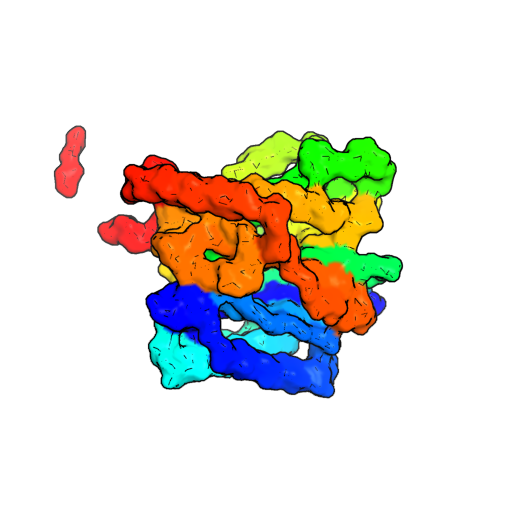 10.54 285 ARG A C 1
ATOM 2196 O O . ARG A 1 285 ? 38.373 63.944 13.062 1.00 11.05 285 ARG A O 1
ATOM 2204 N N . PHE A 1 286 ? 37.960 66.158 12.932 1.00 10.52 286 PHE A N 1
ATOM 2205 C CA . PHE A 1 286 ? 36.612 65.987 12.381 1.00 10.24 286 PHE A CA 1
ATOM 2206 C C . PHE A 1 286 ? 35.763 65.083 13.286 1.00 10.39 286 PHE A C 1
ATOM 2207 O O . PHE A 1 286 ? 34.858 64.399 12.819 1.00 10.51 286 PHE A O 1
ATOM 2215 N N . ASP A 1 287 ? 36.052 65.149 14.594 1.00 11.15 287 ASP A N 1
ATOM 2216 C CA . ASP A 1 287 ? 35.340 64.320 15.609 1.00 11.86 287 ASP A CA 1
ATOM 2217 C C . ASP A 1 287 ? 35.537 62.824 15.335 1.00 11.80 287 ASP A C 1
ATOM 2218 O O . ASP A 1 287 ? 34.630 62.009 15.482 1.00 11.22 287 ASP A O 1
ATOM 2223 N N . GLY A 1 288 ? 36.753 62.454 14.955 1.00 10.72 288 GLY A N 1
ATOM 2224 C CA . GLY A 1 288 ? 37.122 61.049 14.726 1.00 10.67 288 GLY A CA 1
ATOM 2225 C C . GLY A 1 288 ? 38.594 60.974 14.428 1.00 10.74 288 GLY A C 1
ATOM 2226 O O . GLY A 1 288 ? 39.397 61.543 15.168 1.00 10.63 288 GLY A O 1
ATOM 2227 N N . PRO A 1 289 ? 38.962 60.214 13.375 1.00 10.47 289 PRO A N 1
ATOM 2228 C CA . PRO A 1 289 ? 38.112 59.264 12.661 1.00 10.67 289 PRO A CA 1
ATOM 2229 C C . PRO A 1 289 ? 37.459 58.301 13.663 1.00 10.78 289 PRO A C 1
ATOM 2230 O O . PRO A 1 289 ? 37.863 58.247 14.841 1.00 11.70 289 PRO A O 1
ATOM 2234 N N . PRO A 1 290 ? 36.460 57.547 13.215 1.00 10.15 290 PRO A N 1
ATOM 2235 C CA . PRO A 1 290 ? 35.842 56.540 14.114 1.00 10.05 290 PRO A CA 1
ATOM 2236 C C . PRO A 1 290 ? 36.927 55.687 14.757 1.00 10.58 290 PRO A C 1
ATOM 2237 O O . PRO A 1 290 ? 37.902 55.310 14.083 1.00 10.88 290 PRO A O 1
ATOM 2241 N N . ARG A 1 291 ? 36.744 55.370 16.045 1.00 10.06 291 ARG A N 1
ATOM 2242 C CA . ARG A 1 291 ? 37.784 54.672 16.837 1.00 10.24 291 ARG A CA 1
ATOM 2243 C C . ARG A 1 291 ? 37.275 53.312 17.277 1.00 10.61 291 ARG A C 1
ATOM 2244 O O . ARG A 1 291 ? 36.113 53.182 17.690 1.00 11.41 291 ARG A O 1
ATOM 2252 N N . LEU A 1 292 ? 38.153 52.316 17.222 1.00 9.36 292 LEU A N 1
ATOM 2253 C CA . LEU A 1 292 ? 37.802 50.956 17.673 1.00 9.54 292 LEU A CA 1
ATOM 2254 C C . LEU A 1 292 ? 38.788 50.488 18.730 1.00 10.57 292 LEU A C 1
ATOM 2255 O O . LEU A 1 292 ? 40.000 50.391 18.488 1.00 10.68 292 LEU A O 1
ATOM 2260 N N . LEU A 1 293 ? 38.264 50.166 19.918 1.00 9.67 293 LEU A N 1
ATOM 2261 C CA . LEU A 1 293 ? 39.061 49.621 21.016 1.00 10.04 293 LEU A CA 1
ATOM 2262 C C . LEU A 1 293 ? 38.768 48.113 21.097 1.00 10.56 293 LEU A C 1
ATOM 2263 O O . LEU A 1 293 ? 37.608 47.703 21.005 1.00 10.94 293 LEU A O 1
ATOM 2268 N N . GLY A 1 294 ? 39.798 47.295 21.234 1.00 9.95 294 GLY A N 1
ATOM 2269 C CA . GLY A 1 294 ? 39.592 45.848 21.371 1.00 10.31 294 GLY A CA 1
ATOM 2270 C C . GLY A 1 294 ? 40.279 45.338 22.624 1.00 11.27 294 GLY A C 1
ATOM 2271 O O . GLY A 1 294 ? 41.451 45.635 22.868 1.00 11.49 294 GLY A O 1
ATOM 2272 N N . LEU A 1 295 ? 39.506 44.675 23.483 1.00 11.43 295 LEU A N 1
ATOM 2273 C CA . LEU A 1 295 ? 40.055 44.126 24.731 1.00 11.57 295 LEU A CA 1
ATOM 2274 C C . LEU A 1 295 ? 39.884 42.623 24.780 1.00 11.59 295 LEU A C 1
ATOM 2275 O O . LEU A 1 295 ? 38.801 42.102 24.542 1.00 11.45 295 LEU A O 1
ATOM 2280 N N . GLY A 1 296 ? 40.974 41.921 25.078 1.00 11.24 296 GLY A N 1
ATOM 2281 C CA . GLY A 1 296 ? 40.891 40.460 25.187 1.00 12.00 296 GLY A CA 1
ATOM 2282 C C . GLY A 1 296 ? 40.806 40.082 26.648 1.00 11.44 296 GLY A C 1
ATOM 2283 O O . GLY A 1 296 ? 41.466 40.666 27.498 1.00 11.93 296 GLY A O 1
ATOM 2284 N N . PHE A 1 297 ? 39.970 39.087 26.922 1.00 11.76 297 PHE A N 1
ATOM 2285 C CA . PHE A 1 297 ? 39.818 38.564 28.291 1.00 12.27 297 PHE A CA 1
ATOM 2286 C C . PHE A 1 297 ? 39.746 37.047 28.229 1.00 12.58 297 PHE A C 1
ATOM 2287 O O . PHE A 1 297 ? 39.461 36.451 27.207 1.00 12.87 297 PHE A O 1
ATOM 2295 N N . ASN A 1 298 ? 39.979 36.420 29.386 1.00 13.83 298 ASN A N 1
ATOM 2296 C CA . ASN A 1 298 ? 39.467 35.069 29.614 1.00 14.38 298 ASN A CA 1
ATOM 2297 C C . ASN A 1 298 ? 38.419 35.150 30.719 1.00 14.34 298 ASN A C 1
ATOM 2298 O O . ASN A 1 298 ? 38.574 35.896 31.666 1.00 15.23 298 ASN A O 1
ATOM 2303 N N . VAL A 1 299 ? 37.344 34.403 30.547 1.00 13.88 299 VAL A N 1
ATOM 2304 C CA . VAL A 1 299 ? 36.295 34.353 31.569 1.00 15.14 299 VAL A CA 1
ATOM 2305 C C . VAL A 1 299 ? 36.446 33.020 32.325 1.00 15.34 299 VAL A C 1
ATOM 2306 O O . VAL A 1 299 ? 36.506 31.949 31.701 1.00 15.42 299 VAL A O 1
ATOM 2310 N N . LYS A 1 300 ? 36.527 33.119 33.652 1.00 16.68 300 LYS A N 1
ATOM 2311 C CA . LYS A 1 300 ? 36.794 31.941 34.495 1.00 17.37 300 LYS A CA 1
ATOM 2312 C C . LYS A 1 300 ? 35.902 31.990 35.732 1.00 17.70 300 LYS A C 1
ATOM 2313 O O . LYS A 1 300 ? 36.133 32.777 36.641 1.00 17.83 300 LYS A O 1
ATOM 2319 N N . ASN A 1 301 ? 34.868 31.165 35.715 1.00 18.98 301 ASN A N 1
ATOM 2320 C CA . ASN A 1 301 ? 33.904 31.120 36.824 1.00 20.38 301 ASN A CA 1
ATOM 2321 C C . ASN A 1 301 ? 33.356 32.507 37.108 1.00 20.90 301 ASN A C 1
ATOM 2322 O O . ASN A 1 301 ? 33.188 32.917 38.247 1.00 21.59 301 ASN A O 1
ATOM 2327 N N . GLY A 1 302 ? 33.081 33.235 36.038 1.00 21.26 302 GLY A N 1
ATOM 2328 C CA . GLY A 1 302 ? 32.538 34.572 36.180 1.00 22.97 302 GLY A CA 1
ATOM 2329 C C . GLY A 1 302 ? 33.560 35.649 36.455 1.00 23.49 302 GLY A C 1
ATOM 2330 O O . GLY A 1 302 ? 33.184 36.811 36.618 1.00 25.95 302 GLY A O 1
ATOM 2331 N N . ARG A 1 303 ? 34.833 35.277 36.527 1.00 22.49 303 ARG A N 1
ATOM 2332 C CA . ARG A 1 303 ? 35.910 36.240 36.727 1.00 22.37 303 ARG A CA 1
ATOM 2333 C C . ARG A 1 303 ? 36.410 36.736 35.364 1.00 20.80 303 ARG A C 1
ATOM 2334 O O . ARG A 1 303 ? 36.573 35.950 34.425 1.00 21.19 303 ARG A O 1
ATOM 2342 N N . LEU A 1 304 ? 36.705 38.031 35.279 1.00 19.44 304 LEU A N 1
ATOM 2343 C CA . LEU A 1 304 ? 37.310 38.582 34.065 1.00 19.03 304 LEU A CA 1
ATOM 2344 C C . LEU A 1 304 ? 38.804 38.690 34.233 1.00 18.28 304 LEU A C 1
ATOM 2345 O O . LEU A 1 304 ? 39.292 39.560 34.959 1.00 21.13 304 LEU A O 1
ATOM 2350 N N . VAL A 1 305 ? 39.529 37.844 33.523 1.00 16.37 305 VAL A N 1
ATOM 2351 C CA . VAL A 1 305 ? 40.969 37.857 33.562 1.00 16.18 305 VAL A CA 1
ATOM 2352 C C . VAL A 1 305 ? 41.425 38.689 32.372 1.00 15.29 305 VAL A C 1
ATOM 2353 O O . VAL A 1 305 ? 41.025 38.420 31.254 1.00 15.12 305 VAL A O 1
ATOM 2357 N N . GLY A 1 306 ? 42.250 39.693 32.637 1.00 15.11 306 GLY A N 1
ATOM 2358 C CA . GLY A 1 306 ? 42.615 40.693 31.614 1.00 15.63 306 GLY A CA 1
ATOM 2359 C C . GLY A 1 306 ? 42.202 42.073 32.079 1.00 15.60 306 GLY A C 1
ATOM 2360 O O . GLY A 1 306 ? 41.979 42.302 33.273 1.00 15.85 306 GLY A O 1
ATOM 2361 N N . PRO A 1 307 ? 42.089 43.050 31.168 1.00 14.94 307 PRO A N 1
ATOM 2362 C CA . PRO A 1 307 ? 42.156 42.883 29.721 1.00 14.37 307 PRO A CA 1
ATOM 2363 C C . PRO A 1 307 ? 43.576 42.998 29.191 1.00 12.46 307 PRO A C 1
ATOM 2364 O O . PRO A 1 307 ? 44.472 43.511 29.862 1.00 13.63 307 PRO A O 1
ATOM 2368 N N . THR A 1 308 ? 43.757 42.465 27.998 1.00 11.87 308 THR A N 1
ATOM 2369 C CA . THR A 1 308 ? 44.860 42.870 27.145 1.00 11.05 308 THR A CA 1
ATOM 2370 C C . THR A 1 308 ? 44.328 43.814 26.042 1.00 10.71 308 THR A C 1
ATOM 2371 O O . THR A 1 308 ? 43.262 43.584 25.475 1.00 11.63 308 THR A O 1
ATOM 2375 N N . ASP A 1 309 ? 45.053 44.911 25.815 1.00 11.47 309 ASP A N 1
ATOM 2376 C CA . ASP A 1 309 ? 44.668 45.936 24.836 1.00 10.49 309 ASP A CA 1
ATOM 2377 C C . ASP A 1 309 ? 45.158 45.420 23.478 1.00 11.11 309 ASP A C 1
ATOM 2378 O O . ASP A 1 309 ? 46.372 45.410 23.181 1.00 11.93 309 ASP A O 1
ATOM 2383 N N . LEU A 1 310 ? 44.208 44.987 22.661 1.00 10.26 310 LEU A N 1
ATOM 2384 C CA . LEU A 1 310 ? 44.534 44.235 21.472 1.00 9.94 310 LEU A CA 1
ATOM 2385 C C . LEU A 1 310 ? 45.185 45.023 20.332 1.00 10.41 310 LEU A C 1
ATOM 2386 O O . LEU A 1 310 ? 46.120 44.531 19.694 1.00 11.35 310 LEU A O 1
ATOM 2391 N N . PHE A 1 311 ? 44.660 46.213 20.049 1.00 10.13 311 PHE A N 1
ATOM 2392 C CA . PHE A 1 311 ? 45.195 46.964 18.917 1.00 9.92 311 PHE A CA 1
ATOM 2393 C C . PHE A 1 311 ? 46.388 47.825 19.302 1.00 10.46 311 PHE A C 1
ATOM 2394 O O . PHE A 1 311 ? 46.997 48.455 18.411 1.00 10.09 311 PHE A O 1
ATOM 2402 N N . ASP A 1 312 ? 46.764 47.852 20.590 1.00 10.02 312 ASP A N 1
ATOM 2403 C CA . ASP A 1 312 ? 47.948 48.604 21.000 1.00 10.89 312 ASP A CA 1
ATOM 2404 C C . ASP A 1 312 ? 49.178 47.752 20.720 1.00 10.83 312 ASP A C 1
ATOM 2405 O O . ASP A 1 312 ? 49.746 47.126 21.635 1.00 10.50 312 ASP A O 1
ATOM 2410 N N . ASP A 1 313 ? 49.592 47.720 19.457 1.00 10.36 313 ASP A N 1
ATOM 2411 C CA . ASP A 1 313 ? 50.591 46.771 19.001 1.00 9.76 313 ASP A CA 1
ATOM 2412 C C . ASP A 1 313 ? 51.059 47.218 17.620 1.00 10.51 313 ASP A C 1
ATOM 2413 O O . ASP A 1 313 ? 50.240 47.696 16.806 1.00 10.38 313 ASP A O 1
ATOM 2418 N N . PRO A 1 314 ? 52.335 46.981 17.293 1.00 10.20 314 PRO A N 1
ATOM 2419 C CA . PRO A 1 314 ? 52.864 47.481 16.028 1.00 10.76 314 PRO A CA 1
ATOM 2420 C C . PRO A 1 314 ? 52.243 46.828 14.801 1.00 10.91 314 PRO A C 1
ATOM 2421 O O . PRO A 1 314 ? 52.314 47.414 13.729 1.00 10.89 314 PRO A O 1
ATOM 2425 N N . ALA A 1 315 ? 51.608 45.667 14.937 1.00 10.20 315 ALA A N 1
ATOM 2426 C CA . ALA A 1 315 ? 51.013 45.013 13.774 1.00 10.41 315 ALA A CA 1
ATOM 2427 C C . ALA A 1 315 ? 49.840 45.805 13.224 1.00 10.61 315 ALA A C 1
ATOM 2428 O O . ALA A 1 315 ? 49.341 45.479 12.158 1.00 12.86 315 ALA A O 1
ATOM 2430 N N . PHE A 1 316 ? 49.367 46.798 13.975 1.00 9.82 316 PHE A N 1
ATOM 2431 C CA . PHE A 1 316 ? 48.287 47.674 13.468 1.00 10.29 316 PHE A CA 1
ATOM 2432 C C . PHE A 1 316 ? 48.751 49.080 13.122 1.00 11.03 316 PHE A C 1
ATOM 2433 O O . PHE A 1 316 ? 47.925 49.938 12.796 1.00 11.27 316 PHE A O 1
ATOM 2441 N N . ASP A 1 317 ? 50.053 49.326 13.156 1.00 11.37 317 ASP A N 1
ATOM 2442 C CA . ASP A 1 317 ? 50.552 50.673 12.814 1.00 11.84 317 ASP A CA 1
ATOM 2443 C C . ASP A 1 317 ? 50.245 51.066 11.359 1.00 12.41 317 ASP A C 1
ATOM 2444 O O . ASP A 1 317 ? 49.857 52.223 11.105 1.00 12.37 317 ASP A O 1
ATOM 2449 N N . GLU A 1 318 ? 50.391 50.148 10.408 1.00 11.80 318 GLU A N 1
ATOM 2450 C CA . GLU A 1 318 ? 50.029 50.495 9.018 1.00 12.85 318 GLU A CA 1
ATOM 2451 C C . GLU A 1 318 ? 48.525 50.638 8.847 1.00 12.60 318 GLU A C 1
ATOM 2452 O O . GLU A 1 318 ? 48.053 51.438 8.025 1.00 12.47 318 GLU A O 1
ATOM 2458 N N . THR A 1 319 ? 47.735 49.894 9.609 1.00 10.98 319 THR A N 1
ATOM 2459 C CA . THR A 1 319 ? 46.287 50.064 9.558 1.00 10.25 319 THR A CA 1
ATOM 2460 C C . THR A 1 319 ? 45.925 51.492 9.982 1.00 9.89 319 THR A C 1
ATOM 2461 O O . THR A 1 319 ? 45.118 52.154 9.324 1.00 9.78 319 THR A O 1
ATOM 2465 N N . ARG A 1 320 ? 46.559 51.987 11.030 1.00 9.84 320 ARG A N 1
ATOM 2466 C CA . ARG A 1 320 ? 46.287 53.349 11.497 1.00 9.34 320 ARG A CA 1
ATOM 2467 C C . ARG A 1 320 ? 46.779 54.375 10.473 1.00 9.42 320 ARG A C 1
ATOM 2468 O O . ARG A 1 320 ? 46.098 55.374 10.208 1.00 10.68 320 ARG A O 1
ATOM 2476 N N . ARG A 1 321 ? 47.964 54.149 9.908 1.00 10.63 321 ARG A N 1
ATOM 2477 C CA . ARG A 1 321 ? 48.476 55.078 8.898 1.00 10.14 321 ARG A CA 1
ATOM 2478 C C . ARG A 1 321 ? 47.514 55.134 7.701 1.00 9.95 321 ARG A C 1
ATOM 2479 O O . ARG A 1 321 ? 47.176 56.221 7.202 1.00 9.87 321 ARG A O 1
ATOM 2487 N N . LEU A 1 322 ? 47.054 53.991 7.220 1.00 9.81 322 LEU A N 1
ATOM 2488 C CA . LEU A 1 322 ? 46.108 53.986 6.104 1.00 9.76 322 LEU A CA 1
ATOM 2489 C C . LEU A 1 322 ? 44.831 54.711 6.490 1.00 9.46 322 LEU A C 1
ATOM 2490 O O . LEU A 1 322 ? 44.290 55.471 5.688 1.00 10.05 322 LEU A O 1
ATOM 2495 N N . ALA A 1 323 ? 44.335 54.488 7.703 1.00 10.22 323 ALA A N 1
ATOM 2496 C CA . ALA A 1 323 ? 43.164 55.230 8.146 1.00 9.75 323 ALA A CA 1
ATOM 2497 C C . ALA A 1 323 ? 43.377 56.755 8.085 1.00 9.48 323 ALA A C 1
ATOM 2498 O O . ALA A 1 323 ? 42.498 57.504 7.634 1.00 9.49 323 ALA A O 1
ATOM 2500 N N . ASN A 1 324 ? 44.541 57.212 8.526 1.00 10.10 324 ASN A N 1
ATOM 2501 C CA . ASN A 1 324 ? 44.864 58.633 8.413 1.00 10.79 324 ASN A CA 1
ATOM 2502 C C . ASN A 1 324 ? 44.889 59.136 6.975 1.00 10.61 324 ASN A C 1
ATOM 2503 O O . ASN A 1 324 ? 44.352 60.215 6.694 1.00 10.79 324 ASN A O 1
ATOM 2508 N N . ILE A 1 325 ? 45.492 58.370 6.075 1.00 9.12 325 ILE A N 1
ATOM 2509 C CA . ILE A 1 325 ? 45.568 58.774 4.665 1.00 9.99 325 ILE A CA 1
ATOM 2510 C C . ILE A 1 325 ? 44.181 58.797 4.043 1.00 10.18 325 ILE A C 1
ATOM 2511 O O . ILE A 1 325 ? 43.801 59.756 3.357 1.00 10.64 325 ILE A O 1
ATOM 2516 N N . VAL A 1 326 ? 43.376 57.781 4.342 1.00 9.81 326 VAL A N 1
ATOM 2517 C CA . VAL A 1 326 ? 42.018 57.727 3.807 1.00 9.75 326 VAL A CA 1
ATOM 2518 C C . VAL A 1 326 ? 41.172 58.846 4.407 1.00 9.52 326 VAL A C 1
ATOM 2519 O O . VAL A 1 326 ? 40.333 59.429 3.691 1.00 9.36 326 VAL A O 1
ATOM 2523 N N . ALA A 1 327 ? 41.379 59.161 5.696 1.00 9.82 327 ALA A N 1
ATOM 2524 C CA . ALA A 1 327 ? 40.588 60.240 6.288 1.00 9.27 327 ALA A CA 1
ATOM 2525 C C . ALA A 1 327 ? 40.832 61.533 5.538 1.00 10.49 327 ALA A C 1
ATOM 2526 O O . ALA A 1 327 ? 39.871 62.297 5.296 1.00 10.79 327 ALA A O 1
ATOM 2528 N N . ASP A 1 328 ? 42.096 61.814 5.220 1.00 9.79 328 ASP A N 1
ATOM 2529 C CA . ASP A 1 328 ? 42.403 63.029 4.482 1.00 11.43 328 ASP A CA 1
ATOM 2530 C C . ASP A 1 328 ? 41.745 63.014 3.095 1.00 11.28 328 ASP A C 1
ATOM 2531 O O . ASP A 1 328 ? 41.146 64.016 2.657 1.00 11.18 328 ASP A O 1
ATOM 2536 N N . TYR A 1 329 ? 41.840 61.888 2.401 1.00 10.29 329 TYR A N 1
ATOM 2537 C CA . TYR A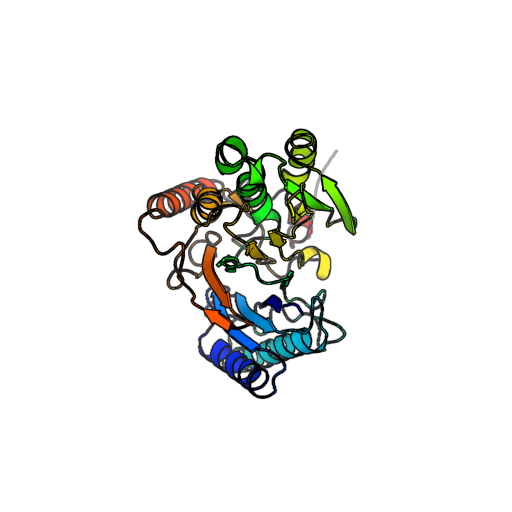 1 329 ? 41.240 61.777 1.084 1.00 10.58 329 TYR A CA 1
ATOM 2538 C C . TYR A 1 329 ? 39.739 61.985 1.163 1.00 9.86 329 TYR A C 1
ATOM 2539 O O . TYR A 1 329 ? 39.131 62.751 0.373 1.00 10.54 329 TYR A O 1
ATOM 2548 N N . MET A 1 330 ? 39.075 61.311 2.110 1.00 9.44 330 MET A N 1
ATOM 2549 C CA . MET A 1 330 ? 37.640 61.520 2.234 1.00 9.95 330 MET A CA 1
ATOM 2550 C C . MET A 1 330 ? 37.296 62.983 2.485 1.00 10.05 330 MET A C 1
ATOM 2551 O O . MET A 1 330 ? 36.361 63.518 1.872 1.00 10.00 330 MET A O 1
ATOM 2556 N N . ARG A 1 331 ? 38.074 63.624 3.346 1.00 9.21 331 ARG A N 1
ATOM 2557 C CA . ARG A 1 331 ? 37.766 64.998 3.767 1.00 9.69 331 ARG A CA 1
ATOM 2558 C C . ARG A 1 331 ? 37.838 65.986 2.616 1.00 9.82 331 ARG A C 1
ATOM 2559 O O . ARG A 1 331 ? 37.163 67.025 2.678 1.00 11.15 331 ARG A O 1
ATOM 2567 N N . ARG A 1 332 ? 38.619 65.686 1.570 1.00 9.65 332 ARG A N 1
ATOM 2568 C CA . ARG A 1 332 ? 38.704 66.617 0.433 1.00 11.00 332 ARG A CA 1
ATOM 2569 C C . ARG A 1 332 ? 37.418 66.667 -0.365 1.00 10.49 332 ARG A C 1
ATOM 2570 O O . ARG A 1 332 ? 37.266 67.544 -1.238 1.00 12.32 332 ARG A O 1
ATOM 2578 N N . HIS A 1 333 ? 36.472 65.762 -0.064 1.00 9.38 333 HIS A N 1
ATOM 2579 C CA . HIS A 1 333 ? 35.159 65.790 -0.701 1.00 10.18 333 HIS A CA 1
ATOM 2580 C C . HIS A 1 333 ? 34.223 66.800 -0.073 1.00 9.63 333 HIS A C 1
ATOM 2581 O O . HIS A 1 333 ? 33.145 67.077 -0.644 1.00 10.45 333 HIS A O 1
ATOM 2588 N N . GLY A 1 334 ? 34.566 67.342 1.097 1.00 9.92 334 GLY A N 1
ATOM 2589 C CA . GLY A 1 334 ? 33.657 68.331 1.721 1.00 10.46 334 GLY A CA 1
ATOM 2590 C C . GLY A 1 334 ? 32.278 67.700 1.917 1.00 11.75 334 GLY A C 1
ATOM 2591 O O . GLY A 1 334 ? 32.152 66.523 2.274 1.00 13.04 334 GLY A O 1
ATOM 2592 N N . PRO A 1 335 ? 31.217 68.460 1.642 1.00 11.45 335 PRO A N 1
ATOM 2593 C CA . PRO A 1 335 ? 29.858 68.003 1.932 1.00 12.45 335 PRO A CA 1
ATOM 2594 C C . PRO A 1 335 ? 29.221 67.201 0.808 1.00 12.34 335 PRO A C 1
ATOM 2595 O O . PRO A 1 335 ? 27.997 67.162 0.688 1.00 12.92 335 PRO A O 1
ATOM 2599 N N . PHE A 1 336 ? 30.032 66.533 -0.016 1.00 11.07 336 PHE A N 1
ATOM 2600 C CA . PHE A 1 336 ? 29.515 65.705 -1.093 1.00 11.03 336 PHE A CA 1
ATOM 2601 C C . PHE A 1 336 ? 29.510 64.219 -0.748 1.00 11.24 336 PHE A C 1
ATOM 2602 O O . PHE A 1 336 ? 30.463 63.711 -0.151 1.00 11.80 336 PHE A O 1
ATOM 2610 N N . MET A 1 337 ? 28.466 63.516 -1.178 1.00 11.32 337 MET A N 1
ATOM 2611 C CA . MET A 1 337 ? 28.471 62.055 -1.205 1.00 12.01 337 MET A CA 1
ATOM 2612 C C . MET A 1 337 ? 29.611 61.633 -2.119 1.00 11.87 337 MET A C 1
ATOM 2613 O O . MET A 1 337 ? 29.915 62.338 -3.073 1.00 13.03 337 MET A O 1
ATOM 2618 N N . PRO A 1 338 ? 30.273 60.509 -1.817 1.00 11.63 338 PRO A N 1
ATOM 2619 C CA . PRO A 1 338 ? 29.939 59.578 -0.742 1.00 12.18 338 PRO A CA 1
ATOM 2620 C C . PRO A 1 338 ? 30.684 59.825 0.586 1.00 12.44 338 PRO A C 1
ATOM 2621 O O . PRO A 1 338 ? 30.633 58.955 1.473 1.00 14.15 338 PRO A O 1
ATOM 2625 N N . HIS A 1 339 ? 31.357 60.961 0.767 1.00 11.03 339 HIS A N 1
ATOM 2626 C CA . HIS A 1 339 ? 31.849 61.286 2.103 1.00 10.38 339 HIS A CA 1
ATOM 2627 C C . HIS A 1 339 ? 30.664 61.635 3.029 1.00 10.95 339 HIS A C 1
ATOM 2628 O O . HIS A 1 339 ? 30.558 61.149 4.156 1.00 11.91 339 HIS A O 1
ATOM 2635 N N . ARG A 1 340 ? 29.787 62.520 2.567 1.00 11.21 340 ARG A N 1
ATOM 2636 C CA . ARG A 1 340 ? 28.532 62.781 3.274 1.00 11.95 340 ARG A CA 1
ATOM 2637 C C . ARG A 1 340 ? 27.624 61.578 3.078 1.00 12.13 340 ARG A C 1
ATOM 2638 O O . ARG A 1 340 ? 27.662 60.925 2.042 1.00 13.08 340 ARG A O 1
ATOM 2646 N N . LEU A 1 341 ? 26.792 61.311 4.091 1.00 12.63 341 LEU A N 1
ATOM 2647 C CA . LEU A 1 341 ? 25.874 60.160 4.005 1.00 14.33 341 LEU A CA 1
ATOM 2648 C C . LEU A 1 341 ? 24.804 60.317 2.941 1.00 15.02 341 LEU A C 1
ATOM 2649 O O . LEU A 1 341 ? 24.407 61.441 2.552 1.00 15.50 341 LEU A O 1
ATOM 2654 N N . GLU A 1 342 ? 24.321 59.164 2.495 1.00 16.04 342 GLU A N 1
ATOM 2655 C CA . GLU A 1 342 ? 23.186 59.051 1.574 1.00 18.46 342 GLU A CA 1
ATOM 2656 C C . GLU A 1 342 ? 21.917 59.673 2.151 1.00 19.56 342 GLU A C 1
ATOM 2657 O O . GLU A 1 342 ? 21.743 59.766 3.372 1.00 19.08 342 GLU A O 1
ATOM 2663 N N . PRO A 1 343 ? 21.019 60.120 1.265 1.00 21.18 343 PRO A N 1
ATOM 2664 C CA . PRO A 1 343 ? 19.853 60.886 1.709 1.00 22.45 343 PRO A CA 1
ATOM 2665 C C . PRO A 1 343 ? 18.982 60.135 2.717 1.00 22.97 343 PRO A C 1
ATOM 2666 O O . PRO A 1 343 ? 18.496 60.748 3.651 1.00 24.11 343 PRO A O 1
ATOM 2670 N N . THR A 1 344 ? 18.781 58.835 2.544 1.00 24.45 344 THR A N 1
ATOM 2671 C CA . THR A 1 344 ? 17.888 58.120 3.471 1.00 25.90 344 THR A CA 1
ATOM 2672 C C . THR A 1 344 ? 18.371 58.137 4.933 1.00 26.05 344 THR A C 1
ATOM 2673 O O . THR A 1 344 ? 17.566 58.062 5.876 1.00 26.11 344 THR A O 1
ATOM 2677 N N . GLU A 1 345 ? 19.676 58.303 5.127 1.00 25.52 345 GLU A N 1
ATOM 2678 C CA . GLU A 1 345 ? 20.240 58.394 6.466 1.00 26.19 345 GLU A CA 1
ATOM 2679 C C . GLU A 1 345 ? 20.461 59.847 6.920 1.00 26.63 345 GLU A C 1
ATOM 2680 O O . GLU A 1 345 ? 20.475 60.131 8.121 1.00 27.67 345 GLU A O 1
ATOM 2686 N N . MET A 1 346 ? 20.596 60.778 5.977 1.00 26.74 346 MET A N 1
ATOM 2687 C CA . MET A 1 346 ? 20.666 62.207 6.316 1.00 27.58 346 MET A CA 1
ATOM 2688 C C . MET A 1 346 ? 19.312 62.706 6.773 1.00 29.37 346 MET A C 1
ATOM 2689 O O . MET A 1 346 ? 19.189 63.788 7.352 1.00 29.51 346 MET A O 1
ATOM 2694 N N . GLU A 1 347 ? 18.282 61.937 6.459 1.00 30.62 347 GLU A N 1
ATOM 2695 C CA . GLU A 1 347 ? 16.936 62.408 6.706 1.00 32.73 347 GLU A CA 1
ATOM 2696 C C . GLU A 1 347 ? 16.691 62.571 8.201 1.00 32.71 347 GLU A C 1
ATOM 2697 O O . GLU A 1 347 ? 15.774 63.289 8.604 1.00 32.90 347 GLU A O 1
ATOM 2703 N N . TYR A 1 348 ? 17.524 61.914 9.013 1.00 32.68 348 TYR A N 1
ATOM 2704 C CA . TYR A 1 348 ? 17.443 62.029 10.469 1.00 32.25 348 TYR A CA 1
ATOM 2705 C C . TYR A 1 348 ? 18.166 63.243 11.016 1.00 31.82 348 TYR A C 1
ATOM 2706 O O . TYR A 1 348 ? 17.957 63.621 12.170 1.00 31.87 348 TYR A O 1
ATOM 2715 N N . THR A 1 349 ? 18.991 63.878 10.187 1.00 31.48 349 THR A N 1
ATOM 2716 C CA . THR A 1 349 ? 19.642 65.107 10.598 1.00 30.80 349 THR A CA 1
ATOM 2717 C C . THR A 1 349 ? 18.701 66.260 10.309 1.00 31.65 349 THR A C 1
ATOM 2718 O O . THR A 1 349 ? 17.565 66.036 9.864 1.00 31.92 349 THR A O 1
ATOM 2722 N N . THR A 1 350 ? 19.182 67.478 10.574 1.00 31.22 350 THR A N 1
ATOM 2723 C CA . THR A 1 350 ? 18.471 68.706 10.239 1.00 30.89 350 THR A CA 1
ATOM 2724 C C . THR A 1 350 ? 18.586 69.096 8.752 1.00 30.76 350 THR A C 1
ATOM 2725 O O . THR A 1 350 ? 17.952 70.057 8.303 1.00 30.17 350 THR A O 1
ATOM 2729 N N . LEU A 1 351 ? 19.368 68.355 7.977 1.00 30.88 351 LEU A N 1
ATOM 2730 C CA . LEU A 1 351 ? 19.470 68.669 6.541 1.00 31.03 351 LEU A CA 1
ATOM 2731 C C . LEU A 1 351 ? 18.115 68.924 5.852 1.00 31.96 351 LEU A C 1
ATOM 2732 O O . LEU A 1 351 ? 17.979 69.881 5.077 1.00 31.80 351 LEU A O 1
ATOM 2737 N N . PRO A 1 352 ? 17.113 68.060 6.114 1.00 32.46 352 PRO A N 1
ATOM 2738 C CA . PRO A 1 352 ? 15.799 68.300 5.503 1.00 33.04 352 PRO A CA 1
ATOM 2739 C C . PRO A 1 352 ? 15.230 69.702 5.755 1.00 33.70 352 PRO A C 1
ATOM 2740 O O . PRO A 1 352 ? 14.583 70.266 4.868 1.00 34.36 352 PRO A O 1
ATOM 2744 N N . LEU A 1 353 ? 15.458 70.259 6.941 1.00 34.03 353 LEU A N 1
ATOM 2745 C CA . LEU A 1 353 ? 14.903 71.576 7.284 1.00 34.49 353 LEU A CA 1
ATOM 2746 C C . LEU A 1 353 ? 15.317 72.666 6.290 1.00 34.91 353 LEU A C 1
ATOM 2747 O O . LEU A 1 353 ? 14.585 72.976 5.340 1.00 35.12 353 LEU A O 1
ATOM 2752 N N . ARG A 1 361 ? 11.955 77.522 -4.532 1.00 49.53 361 ARG A N 1
ATOM 2753 C CA . ARG A 1 361 ? 12.154 78.324 -5.741 1.00 49.78 361 ARG A CA 1
ATOM 2754 C C . ARG A 1 361 ? 12.192 77.483 -7.017 1.00 49.70 361 ARG A C 1
ATOM 2755 O O . ARG A 1 361 ? 12.352 78.012 -8.118 1.00 49.46 361 ARG A O 1
ATOM 2763 N N . PHE A 1 362 ? 12.039 76.172 -6.862 1.00 49.78 362 PHE A N 1
ATOM 2764 C CA . PHE A 1 362 ? 12.068 75.265 -8.004 1.00 49.88 362 PHE A CA 1
ATOM 2765 C C . PHE A 1 362 ? 10.971 75.555 -9.027 1.00 50.46 362 PHE A C 1
ATOM 2766 O O . PHE A 1 362 ? 9.803 75.736 -8.674 1.00 50.57 362 PHE A O 1
ATOM 2774 N N . LYS A 1 363 ? 11.365 75.598 -10.297 1.00 50.89 363 LYS A N 1
ATOM 2775 C CA . LYS A 1 363 ? 10.436 75.829 -11.392 1.00 51.60 363 LYS A CA 1
ATOM 2776 C C . LYS A 1 363 ? 10.448 74.681 -12.398 1.00 51.91 363 LYS A C 1
ATOM 2777 O O . LYS A 1 363 ? 11.507 74.199 -12.800 1.00 51.74 363 LYS A O 1
ATOM 2783 N N . LYS A 1 364 ? 9.256 74.248 -12.798 1.00 52.34 364 LYS A N 1
ATOM 2784 C CA . LYS A 1 364 ? 9.106 73.182 -13.782 1.00 52.86 364 LYS A CA 1
ATOM 2785 C C . LYS A 1 364 ? 9.967 73.415 -15.016 1.00 52.91 364 LYS A C 1
ATOM 2786 O O . LYS A 1 364 ? 10.551 72.472 -15.558 1.00 53.21 364 LYS A O 1
#